Protein AF-A0A7C1UAK1-F1 (afdb_monomer)

Nearest PDB structures (foldseek):
  4o9y-assembly2_J  TM=5.165E-01  e=3.195E+00  Photorhabdus luminescens

Secondary structure (DSSP, 8-state):
------------------------------------PPPPPSS---PPSEEEEETTEEEEEEEESTTSTT-EEEEEEEETTEEPPPPSSTT-EEEETTEEEEE----SSSSEEEEEESS--TTS---PBPPPHHHHHT-EEEEEEEEEE-GGG--TT-B---HHHHHHHGGGT-S--EEEEEEEE--SS-EEEEEETTTEEEEEEEPP--TTS--EEEEEESSEEEEESSSS--HHHHHHSPPPPTTPPEEEE--S-TT-EEEEEEEEESSTT-EEEEEEEEEEEEE---

Radius of gyration: 24.52 Å; Cα contacts (8 Å, |Δi|>4): 524; chains: 1; bounding box: 53×68×84 Å

Solvent-accessible surface area (backbone atoms only — not comparable to full-atom values): 17620 Å² total; per-residue (Å²): 138,87,85,86,85,86,86,79,86,82,90,85,87,86,80,90,83,86,85,84,86,78,88,80,85,77,87,77,90,71,96,65,85,78,74,72,73,80,75,74,80,90,64,66,60,84,78,69,78,45,79,47,77,58,87,57,36,37,38,41,33,47,69,43,56,77,95,47,99,54,34,16,39,40,24,46,47,26,51,73,90,26,73,61,66,72,64,90,51,59,19,26,22,43,81,48,97,78,43,57,36,12,29,51,41,78,64,92,57,78,38,49,71,29,34,39,30,53,60,63,51,88,92,50,68,84,41,54,81,49,79,58,67,79,70,50,73,81,54,50,75,42,45,34,35,29,36,30,28,50,65,94,79,44,60,92,89,28,62,64,79,57,62,72,61,43,59,63,36,43,52,61,73,36,88,61,38,13,49,78,38,72,81,39,76,60,42,78,58,80,42,78,78,45,78,46,93,66,43,33,34,35,33,36,24,35,47,79,88,46,97,80,51,72,59,33,37,30,39,32,26,68,25,46,68,48,76,44,71,69,45,66,88,52,78,63,56,71,72,68,52,72,85,69,62,61,58,57,68,45,80,44,80,43,51,93,48,64,75,46,74,47,55,34,43,38,36,27,45,46,48,92,97,54,68,48,62,36,37,40,39,36,36,31,41,71,52,80,85,126

Structure (mmCIF, N/CA/C/O backbone):
data_AF-A0A7C1UAK1-F1
#
_entry.id   AF-A0A7C1UAK1-F1
#
loop_
_atom_site.group_PDB
_atom_site.id
_atom_site.type_symbol
_atom_site.label_atom_id
_atom_site.label_alt_id
_atom_site.label_comp_id
_atom_site.label_asym_id
_atom_site.label_entity_id
_atom_site.label_seq_id
_atom_site.pdbx_PDB_ins_code
_atom_site.Cartn_x
_atom_site.Cartn_y
_atom_site.Cartn_z
_atom_site.occupancy
_atom_site.B_iso_or_equiv
_atom_site.auth_seq_id
_atom_site.auth_comp_id
_atom_site.auth_asym_id
_atom_site.auth_atom_id
_atom_site.pdbx_PDB_model_num
ATOM 1 N N . MET A 1 1 ? 9.245 -0.937 56.983 1.00 41.38 1 MET A N 1
ATOM 2 C CA . MET A 1 1 ? 8.128 -1.862 57.294 1.00 41.38 1 MET A CA 1
ATOM 3 C C . MET A 1 1 ? 7.424 -2.145 55.968 1.00 41.38 1 MET A C 1
ATOM 5 O O . MET A 1 1 ? 6.708 -1.286 55.494 1.00 41.38 1 MET A O 1
ATOM 9 N N . SER A 1 2 ? 7.972 -3.027 55.131 1.00 39.56 2 SER A N 1
ATOM 10 C CA . SER A 1 2 ? 7.756 -4.486 55.054 1.00 39.56 2 SER A CA 1
ATOM 11 C C . SER A 1 2 ? 6.335 -4.876 54.632 1.00 39.56 2 SER A C 1
ATOM 13 O O . SER A 1 2 ? 5.431 -4.863 55.457 1.00 39.56 2 SER A O 1
ATOM 15 N N . ALA A 1 3 ? 6.182 -5.264 53.363 1.00 48.53 3 ALA A N 1
ATOM 16 C CA . ALA A 1 3 ? 5.189 -6.238 52.911 1.00 48.53 3 ALA A CA 1
ATOM 17 C C . ALA A 1 3 ? 5.670 -6.843 51.580 1.00 48.53 3 ALA A C 1
ATOM 19 O O . ALA A 1 3 ? 5.370 -6.357 50.494 1.00 48.53 3 ALA A O 1
ATOM 20 N N . ALA A 1 4 ? 6.491 -7.887 51.688 1.00 47.25 4 ALA A N 1
ATOM 21 C CA . ALA A 1 4 ? 6.829 -8.776 50.587 1.00 47.25 4 ALA A CA 1
ATOM 22 C C . ALA A 1 4 ? 5.712 -9.819 50.449 1.00 47.25 4 ALA A C 1
ATOM 24 O O . ALA A 1 4 ? 5.446 -10.546 51.405 1.00 47.25 4 ALA A O 1
ATOM 25 N N . CYS A 1 5 ? 5.086 -9.926 49.276 1.00 53.44 5 CYS A N 1
ATOM 26 C CA . CYS A 1 5 ? 4.184 -11.033 48.968 1.00 53.44 5 CYS A CA 1
ATOM 27 C C . CYS A 1 5 ? 4.900 -12.006 48.026 1.00 53.44 5 CYS A C 1
ATOM 29 O O . CYS A 1 5 ? 5.150 -11.710 46.859 1.00 53.44 5 CYS A O 1
ATOM 31 N N . ARG A 1 6 ? 5.298 -13.152 48.587 1.00 52.22 6 ARG A N 1
ATOM 32 C CA . ARG A 1 6 ? 5.805 -14.324 47.871 1.00 52.22 6 ARG A CA 1
ATOM 33 C C . ARG A 1 6 ? 4.608 -15.107 47.341 1.00 52.22 6 ARG A C 1
ATOM 35 O O . ARG A 1 6 ? 3.738 -15.454 48.132 1.00 52.22 6 ARG A O 1
ATOM 42 N N . TYR A 1 7 ? 4.625 -15.488 46.068 1.00 49.25 7 TYR A N 1
ATOM 43 C CA . TYR A 1 7 ? 3.847 -16.634 45.601 1.00 49.25 7 TYR A CA 1
ATOM 44 C C . TYR A 1 7 ? 4.787 -17.633 44.934 1.00 49.25 7 TYR A C 1
ATOM 46 O O . TYR A 1 7 ? 5.423 -17.356 43.919 1.00 49.25 7 TYR A O 1
ATOM 54 N N . GLN A 1 8 ? 4.927 -18.782 45.588 1.00 42.50 8 GLN A N 1
ATOM 55 C CA . GLN A 1 8 ? 5.682 -19.937 45.130 1.00 42.50 8 GLN A CA 1
ATOM 56 C C . GLN A 1 8 ? 4.710 -20.986 44.588 1.00 42.50 8 GLN A C 1
ATOM 58 O O . GLN A 1 8 ? 3.765 -21.342 45.278 1.00 42.50 8 GLN A O 1
ATOM 63 N N . ARG A 1 9 ? 5.082 -21.515 43.414 1.00 45.59 9 ARG A N 1
ATOM 64 C CA . ARG A 1 9 ? 4.943 -22.897 42.917 1.00 45.59 9 ARG A CA 1
ATOM 65 C C . ARG A 1 9 ? 3.550 -23.528 42.894 1.00 45.59 9 ARG A C 1
ATOM 67 O O . ARG A 1 9 ? 2.963 -23.748 43.936 1.00 45.59 9 ARG A O 1
ATOM 74 N N . LEU A 1 10 ? 3.211 -24.097 41.737 1.00 50.31 10 LEU A N 1
ATOM 75 C CA . LEU A 1 10 ? 2.940 -25.533 41.624 1.00 50.31 10 LEU A CA 1
ATOM 76 C C . LEU A 1 10 ? 3.347 -26.013 40.221 1.00 50.31 10 LEU A C 1
ATOM 78 O O . LEU A 1 10 ? 2.843 -25.544 39.207 1.00 50.31 10 LEU A O 1
ATOM 82 N N . PHE A 1 11 ? 4.325 -26.919 40.200 1.00 44.50 11 PHE A N 1
ATOM 83 C CA . PHE A 1 11 ? 4.650 -27.778 39.068 1.00 44.50 11 PHE A CA 1
ATOM 84 C C . PHE A 1 11 ? 3.538 -28.821 38.949 1.00 44.50 11 PHE A C 1
ATOM 86 O O . PHE A 1 11 ? 3.281 -29.529 39.921 1.00 44.50 11 PHE A O 1
ATOM 93 N N . LEU A 1 12 ? 2.958 -28.976 37.763 1.00 50.88 12 LEU A N 1
ATOM 94 C CA . LEU A 1 12 ? 2.288 -30.210 37.372 1.00 50.88 12 LEU A CA 1
ATOM 95 C C . LEU A 1 12 ? 2.891 -30.679 36.053 1.00 50.88 12 LEU A C 1
ATOM 97 O O . LEU A 1 12 ? 3.093 -29.922 35.107 1.00 50.88 12 LEU A O 1
ATOM 101 N N . ARG A 1 13 ? 3.304 -31.936 36.117 1.00 49.09 13 ARG A N 1
ATOM 102 C CA . ARG A 1 13 ? 4.196 -32.681 35.249 1.00 49.09 13 ARG A CA 1
ATOM 103 C C . ARG A 1 13 ? 3.378 -33.891 34.845 1.00 49.09 13 ARG A C 1
ATOM 105 O O . ARG A 1 13 ? 3.099 -34.692 35.719 1.00 49.09 13 ARG A O 1
ATOM 112 N N . GLU A 1 14 ? 3.004 -34.002 33.581 1.00 51.38 14 GLU A N 1
ATOM 113 C CA . GLU A 1 14 ? 2.312 -35.156 32.992 1.00 51.38 14 GLU A CA 1
ATOM 114 C C . GLU A 1 14 ? 2.235 -34.888 31.481 1.00 51.38 14 GLU A C 1
ATOM 116 O O . GLU A 1 14 ? 2.053 -33.745 31.081 1.00 51.38 14 GLU A O 1
ATOM 121 N N . SER A 1 15 ? 2.356 -35.811 30.537 1.00 50.97 15 SER A N 1
ATOM 122 C CA . SER A 1 15 ? 2.977 -37.127 30.432 1.00 50.97 15 SER A CA 1
ATOM 123 C C . SER A 1 15 ? 3.129 -37.352 28.923 1.00 50.97 15 SER A C 1
ATOM 125 O O . SER A 1 15 ? 2.324 -36.883 28.121 1.00 50.97 15 SER A O 1
ATOM 127 N N . VAL A 1 16 ? 4.205 -38.024 28.538 1.00 46.22 16 VAL A N 1
ATOM 128 C CA . VAL A 1 16 ? 4.597 -38.316 27.156 1.00 46.22 16 VAL A CA 1
ATOM 129 C C . VAL A 1 16 ? 3.629 -39.315 26.508 1.00 46.22 16 VAL A C 1
ATOM 131 O O . VAL A 1 16 ? 3.331 -40.341 27.111 1.00 46.22 16 VAL A O 1
ATOM 134 N N . LEU A 1 17 ? 3.236 -39.085 25.250 1.00 49.78 17 LEU A N 1
ATOM 135 C CA . LEU A 1 17 ? 2.761 -40.146 24.356 1.00 49.78 17 LEU A CA 1
ATOM 136 C C . LEU A 1 17 ? 3.430 -39.994 22.986 1.00 49.78 17 LEU A C 1
ATOM 138 O O . LEU A 1 17 ? 3.065 -39.167 22.155 1.00 49.78 17 LEU A O 1
ATOM 142 N N . VAL A 1 18 ? 4.485 -40.787 22.817 1.00 45.72 18 VAL A N 1
ATOM 143 C CA . VAL A 1 18 ? 5.204 -41.024 21.568 1.00 45.72 18 VAL A CA 1
ATOM 144 C C . VAL A 1 18 ? 4.418 -42.071 20.785 1.00 45.72 18 VAL A C 1
ATOM 146 O O . VAL A 1 18 ? 4.317 -43.213 21.226 1.00 45.72 18 VAL A O 1
ATOM 149 N N . PHE A 1 19 ? 3.898 -41.700 19.616 1.00 49.28 19 PHE A N 1
ATOM 150 C CA . PHE A 1 19 ? 3.494 -42.660 18.593 1.00 49.28 19 PHE A CA 1
ATOM 151 C C . PHE A 1 19 ? 4.615 -42.764 17.557 1.00 49.28 19 PHE A C 1
ATOM 153 O O . PHE A 1 19 ? 4.799 -41.894 16.711 1.00 49.28 19 PHE A O 1
ATOM 160 N N . ILE A 1 20 ? 5.391 -43.839 17.674 1.00 56.78 20 ILE A N 1
ATOM 161 C CA . ILE A 1 20 ? 6.191 -44.420 16.593 1.00 56.78 20 ILE A CA 1
ATOM 162 C C . ILE A 1 20 ? 5.310 -45.488 15.934 1.00 56.78 20 ILE A C 1
ATOM 164 O O . ILE A 1 20 ? 4.571 -46.144 16.663 1.00 56.78 20 ILE A O 1
ATOM 168 N N . LEU A 1 21 ? 5.419 -45.628 14.602 1.00 45.84 21 LEU A N 1
ATOM 169 C CA . LEU A 1 21 ? 4.985 -46.696 13.663 1.00 45.84 21 LEU A CA 1
ATOM 170 C C . LEU A 1 21 ? 4.400 -45.977 12.425 1.00 45.84 21 LEU A C 1
ATOM 172 O O . LEU A 1 21 ? 3.508 -45.158 12.578 1.00 45.84 21 LEU A O 1
ATOM 176 N N . LEU A 1 22 ? 4.788 -46.176 11.166 1.00 46.50 22 LEU A N 1
ATOM 177 C CA . LEU A 1 22 ? 5.649 -47.126 10.455 1.00 46.50 22 LEU A CA 1
ATOM 178 C C . LEU A 1 22 ? 5.758 -46.548 9.019 1.00 46.50 22 LEU A C 1
ATOM 180 O O . LEU A 1 22 ? 4.723 -46.140 8.486 1.00 46.50 22 LEU A O 1
ATOM 184 N N . PRO A 1 23 ? 6.923 -46.487 8.352 1.00 52.56 23 PRO A N 1
ATOM 185 C CA . PRO A 1 23 ? 6.963 -46.090 6.947 1.00 52.56 23 PRO A CA 1
ATOM 186 C C . PRO A 1 23 ? 6.544 -47.272 6.061 1.00 52.56 23 PRO A C 1
ATOM 188 O O . PRO A 1 23 ? 7.255 -48.270 5.959 1.00 52.56 23 PRO A O 1
ATOM 191 N N . ALA A 1 24 ? 5.391 -47.156 5.401 1.00 57.62 24 ALA A N 1
ATOM 192 C CA . ALA A 1 24 ? 5.060 -48.000 4.260 1.00 57.62 24 ALA A CA 1
ATOM 193 C C . ALA A 1 24 ? 5.884 -47.521 3.056 1.00 57.62 24 ALA A C 1
ATOM 195 O O . ALA A 1 24 ? 5.638 -46.452 2.499 1.00 57.62 24 ALA A O 1
ATOM 196 N N . ALA A 1 25 ? 6.893 -48.307 2.686 1.00 54.91 25 ALA A N 1
ATOM 197 C CA . ALA A 1 25 ? 7.629 -48.136 1.446 1.00 54.91 25 ALA A CA 1
ATOM 198 C C . ALA A 1 25 ? 6.699 -48.452 0.266 1.00 54.91 25 ALA A C 1
ATOM 200 O O . ALA A 1 25 ? 6.362 -49.610 0.026 1.00 54.91 25 ALA A O 1
ATOM 201 N N . LEU A 1 26 ? 6.287 -47.418 -0.466 1.00 54.59 26 LEU A N 1
ATOM 202 C CA . LEU A 1 26 ? 5.610 -47.561 -1.748 1.00 54.59 26 LEU A CA 1
ATOM 203 C C . LEU A 1 26 ? 6.630 -47.240 -2.843 1.00 54.59 26 LEU A C 1
ATOM 205 O O . LEU A 1 26 ? 6.965 -46.086 -3.100 1.00 54.59 26 LEU A O 1
ATOM 209 N N . VAL A 1 27 ? 7.179 -48.301 -3.431 1.00 54.41 27 VAL A N 1
ATOM 210 C CA . VAL A 1 27 ? 8.015 -48.243 -4.631 1.00 54.41 27 VAL A CA 1
ATOM 211 C C . VAL A 1 27 ? 7.086 -47.957 -5.807 1.00 54.41 27 VAL A C 1
ATOM 213 O O . VAL A 1 27 ? 6.365 -48.841 -6.262 1.00 54.41 27 VAL A O 1
ATOM 216 N N . VAL A 1 28 ? 7.084 -46.713 -6.285 1.00 57.69 28 VAL A N 1
ATOM 217 C CA . VAL A 1 28 ? 6.479 -46.341 -7.569 1.00 57.69 28 VAL A CA 1
ATOM 218 C C . VAL A 1 28 ? 7.604 -46.253 -8.594 1.00 57.69 28 VAL A C 1
ATOM 220 O O . VAL A 1 28 ? 8.307 -45.250 -8.685 1.00 57.69 28 VAL A O 1
ATOM 223 N N . THR A 1 29 ? 7.797 -47.321 -9.365 1.00 56.09 29 THR A N 1
ATOM 224 C CA . THR A 1 29 ? 8.578 -47.290 -10.608 1.00 56.09 29 THR A CA 1
ATOM 225 C C . THR A 1 29 ? 7.700 -46.721 -11.716 1.00 56.09 29 THR A C 1
ATOM 227 O O . THR A 1 29 ? 7.036 -47.463 -12.436 1.00 56.09 29 THR A O 1
ATOM 230 N N . GLY A 1 30 ? 7.660 -45.392 -11.809 1.00 45.88 30 GLY A N 1
ATOM 231 C CA . GLY A 1 30 ? 7.070 -44.666 -12.930 1.00 45.88 30 GLY A CA 1
ATOM 232 C C . GLY A 1 30 ? 8.164 -44.101 -13.829 1.00 45.88 30 GLY A C 1
ATOM 233 O O . GLY A 1 30 ? 8.779 -43.097 -13.484 1.00 45.88 30 GLY A O 1
ATOM 234 N N . CYS A 1 31 ? 8.401 -44.739 -14.978 1.00 51.41 31 CYS A N 1
ATOM 235 C CA . CYS A 1 31 ? 9.039 -44.097 -16.125 1.00 51.41 31 CYS A CA 1
ATOM 236 C C . CYS A 1 31 ? 8.061 -43.047 -16.663 1.00 51.41 31 CYS A C 1
ATOM 238 O O . CYS A 1 31 ? 7.136 -43.384 -17.396 1.00 51.41 31 CYS A O 1
ATOM 240 N N . GLY A 1 32 ? 8.223 -41.802 -16.228 1.00 43.69 32 GLY A N 1
ATOM 241 C CA . GLY A 1 32 ? 7.544 -40.642 -16.789 1.00 43.69 32 GLY A CA 1
ATOM 242 C C . GLY A 1 32 ? 8.603 -39.693 -17.313 1.00 43.69 32 GLY A C 1
ATOM 243 O O . GLY A 1 32 ? 9.535 -39.358 -16.583 1.00 43.69 32 GLY A O 1
ATOM 244 N N . ASP A 1 33 ? 8.480 -39.340 -18.586 1.00 44.72 33 ASP A N 1
ATOM 245 C CA . ASP A 1 33 ? 9.360 -38.436 -19.305 1.00 44.72 33 ASP A CA 1
ATOM 246 C C . ASP A 1 33 ? 9.666 -37.193 -18.471 1.00 44.72 33 ASP A C 1
ATOM 248 O O . ASP A 1 33 ? 8.776 -36.422 -18.107 1.00 44.72 33 ASP A O 1
ATOM 252 N N . THR A 1 34 ? 10.946 -37.014 -18.150 1.00 46.44 34 THR A N 1
ATOM 253 C CA . THR A 1 34 ? 11.465 -35.791 -17.551 1.00 46.44 34 THR A CA 1
ATOM 254 C C . THR A 1 34 ? 11.360 -34.692 -18.604 1.00 46.44 34 THR A C 1
ATOM 256 O O . THR A 1 34 ? 12.325 -34.381 -19.306 1.00 46.44 34 THR A O 1
ATOM 259 N N . GLU A 1 35 ? 10.162 -34.126 -18.743 1.00 52.34 35 GLU A N 1
ATOM 260 C CA . GLU A 1 35 ? 9.943 -32.835 -19.373 1.00 52.34 35 GLU A CA 1
ATOM 261 C C . GLU A 1 35 ? 10.833 -31.857 -18.615 1.00 52.34 35 GLU A C 1
ATOM 263 O O . GLU A 1 35 ? 10.606 -31.514 -17.453 1.00 52.34 35 GLU A O 1
ATOM 268 N N . SER A 1 36 ? 11.969 -31.562 -19.242 1.00 44.34 36 SER A N 1
ATOM 269 C CA . SER A 1 36 ? 13.036 -30.770 -18.665 1.00 44.34 36 SER A CA 1
ATOM 270 C C . SER A 1 36 ? 12.441 -29.420 -18.312 1.00 44.34 36 SER A C 1
ATOM 272 O O . SER A 1 36 ? 12.132 -28.627 -19.202 1.00 44.34 36 SER A O 1
ATOM 274 N N . ALA A 1 37 ? 12.243 -29.191 -17.012 1.00 49.97 37 ALA A N 1
ATOM 275 C CA . ALA A 1 37 ? 11.820 -27.905 -16.497 1.00 49.97 37 ALA A CA 1
ATOM 276 C C . ALA A 1 37 ? 12.711 -26.833 -17.146 1.00 49.97 37 ALA A C 1
ATOM 278 O O . ALA A 1 37 ? 13.937 -26.987 -17.118 1.00 49.97 37 ALA A O 1
ATOM 279 N N . PRO A 1 38 ? 12.137 -25.796 -17.783 1.00 49.38 38 PRO A N 1
ATOM 280 C CA . PRO A 1 38 ? 12.930 -24.787 -18.460 1.00 49.38 38 PRO A CA 1
ATOM 281 C C . PRO A 1 38 ? 13.908 -24.184 -17.456 1.00 49.38 38 PRO A C 1
ATOM 283 O O . PRO A 1 38 ? 13.502 -23.619 -16.438 1.00 49.38 38 PRO A O 1
ATOM 286 N N . SER A 1 39 ? 15.202 -24.349 -17.737 1.00 44.66 39 SER A N 1
ATOM 287 C CA . SER A 1 39 ? 16.280 -23.756 -16.957 1.00 44.66 39 SER A CA 1
ATOM 288 C C . SER A 1 39 ? 15.986 -22.266 -16.762 1.00 44.66 39 SER A C 1
ATOM 290 O O . SER A 1 39 ? 15.674 -21.587 -17.748 1.00 44.66 39 SER A O 1
ATOM 292 N N . PRO A 1 40 ? 16.062 -21.732 -15.530 1.00 49.59 40 PRO A N 1
ATOM 293 C CA . PRO A 1 40 ? 15.817 -20.317 -15.309 1.00 49.59 40 PRO A CA 1
ATOM 294 C C . PRO A 1 40 ? 16.799 -19.503 -16.168 1.00 49.59 40 PRO A C 1
ATOM 296 O O . PRO A 1 40 ? 17.990 -19.833 -16.198 1.00 49.59 40 PRO A O 1
ATOM 299 N N . PRO A 1 41 ? 16.336 -18.471 -16.901 1.00 49.72 41 PRO A N 1
ATOM 300 C CA . PRO A 1 41 ? 17.215 -17.638 -17.709 1.00 49.72 41 PRO A CA 1
ATOM 301 C C . PRO A 1 41 ? 18.320 -17.053 -16.819 1.00 49.72 41 PRO A C 1
ATOM 303 O O . PRO A 1 41 ? 18.060 -16.379 -15.826 1.00 49.72 41 PRO A O 1
ATOM 306 N N . SER A 1 42 ? 19.566 -17.377 -17.166 1.00 51.50 42 SER A N 1
ATOM 307 C CA . SER A 1 42 ? 20.740 -17.284 -16.289 1.00 51.50 42 SER A CA 1
ATOM 308 C C . SER A 1 42 ? 21.252 -15.862 -16.019 1.00 51.50 42 SER A C 1
ATOM 310 O O . SER A 1 42 ? 22.247 -15.720 -15.310 1.00 51.50 42 SER A O 1
ATOM 312 N N . GLN A 1 43 ? 20.641 -14.802 -16.549 1.00 60.34 43 GLN A N 1
ATOM 313 C CA . GLN A 1 43 ? 21.067 -13.426 -16.272 1.00 60.34 43 GLN A CA 1
ATOM 314 C C . GLN A 1 43 ? 19.852 -12.502 -16.245 1.00 60.34 43 GLN A C 1
ATOM 316 O O . GLN A 1 43 ? 19.079 -12.462 -17.202 1.00 60.34 43 GLN A O 1
ATOM 321 N N . ALA A 1 44 ? 19.688 -11.766 -15.142 1.00 67.06 44 ALA A N 1
ATOM 322 C CA . ALA A 1 44 ? 18.707 -10.694 -15.062 1.00 67.06 44 ALA A CA 1
ATOM 323 C C . ALA A 1 44 ? 18.986 -9.671 -16.180 1.00 67.06 44 ALA A C 1
ATOM 325 O O . ALA A 1 44 ? 20.158 -9.368 -16.440 1.00 67.06 44 ALA A O 1
ATOM 326 N N . PRO A 1 45 ? 17.953 -9.144 -16.859 1.00 77.94 45 PRO A N 1
ATOM 327 C CA . PRO A 1 45 ? 18.150 -8.134 -17.888 1.00 77.94 45 PRO A CA 1
ATOM 328 C C . PRO A 1 45 ? 18.868 -6.917 -17.292 1.00 77.94 45 PRO A C 1
ATOM 330 O O . PRO A 1 45 ? 18.428 -6.328 -16.305 1.00 77.94 45 PRO A O 1
ATOM 333 N N . VAL A 1 46 ? 19.990 -6.530 -17.901 1.00 81.06 46 VAL A N 1
ATOM 334 C CA . VAL A 1 46 ? 20.706 -5.306 -17.533 1.00 81.06 46 VAL A CA 1
ATOM 335 C C . VAL A 1 46 ? 20.069 -4.146 -18.289 1.00 81.06 46 VAL A C 1
ATOM 337 O O . VAL A 1 46 ? 20.283 -3.977 -19.491 1.00 81.06 46 VAL A O 1
ATOM 340 N N . PHE A 1 47 ? 19.270 -3.345 -17.589 1.00 88.31 47 PHE A N 1
ATOM 341 C CA . PHE A 1 47 ? 18.641 -2.168 -18.176 1.00 88.31 47 PHE A CA 1
ATOM 342 C C . PHE A 1 47 ? 19.618 -0.996 -18.251 1.00 88.31 47 PHE A C 1
ATOM 344 O O . PHE A 1 47 ? 20.299 -0.652 -17.284 1.00 88.31 47 PHE A O 1
ATOM 351 N N . LYS A 1 48 ? 19.660 -0.350 -19.419 1.00 93.12 48 LYS A N 1
ATOM 352 C CA . LYS A 1 48 ? 20.247 0.987 -19.553 1.00 93.12 48 LYS A CA 1
ATOM 353 C C . LYS A 1 48 ? 19.269 2.017 -18.990 1.00 93.12 48 LYS A C 1
ATOM 355 O O . LYS A 1 48 ? 18.064 1.799 -19.018 1.00 93.12 48 LYS A O 1
ATOM 360 N N . GLU A 1 49 ? 19.781 3.132 -18.492 1.00 96.19 49 GLU A N 1
ATOM 361 C CA . GLU A 1 49 ? 18.951 4.266 -18.073 1.00 96.19 49 GLU A CA 1
ATOM 362 C C . GLU A 1 49 ? 18.066 4.761 -19.232 1.00 96.19 49 GLU A C 1
ATOM 364 O O . GLU A 1 49 ? 18.527 4.838 -20.374 1.00 96.19 49 GLU A O 1
ATOM 369 N N . GLY A 1 50 ? 16.796 5.050 -18.941 1.00 96.69 50 GLY A N 1
ATOM 370 C CA . GLY A 1 50 ? 15.789 5.489 -19.907 1.00 96.69 50 GLY A CA 1
ATOM 371 C C . GLY A 1 50 ? 14.488 4.683 -19.870 1.00 96.69 50 GLY A C 1
ATOM 372 O O . GLY A 1 50 ? 14.228 3.898 -18.956 1.00 96.69 50 GLY A O 1
ATOM 373 N N . THR A 1 51 ? 13.656 4.903 -20.888 1.00 97.94 51 THR A N 1
ATOM 374 C CA . THR A 1 51 ? 12.357 4.241 -21.061 1.00 97.94 51 THR A CA 1
ATOM 375 C C . THR A 1 51 ? 12.475 3.078 -22.042 1.00 97.94 51 THR A C 1
ATOM 377 O O . THR A 1 51 ? 12.886 3.257 -23.189 1.00 97.94 51 THR A O 1
ATOM 380 N N . HIS A 1 52 ? 12.045 1.896 -21.617 1.00 97.44 52 HIS A N 1
ATOM 381 C CA . HIS A 1 52 ? 12.018 0.666 -22.406 1.00 97.44 52 HIS A CA 1
ATOM 382 C C . HIS A 1 52 ? 10.570 0.301 -22.709 1.00 97.44 52 HIS A C 1
ATOM 384 O O . HIS A 1 52 ? 9.739 0.300 -21.805 1.00 97.44 52 HIS A O 1
ATOM 390 N N . ARG A 1 53 ? 10.249 -0.010 -23.969 1.00 97.81 53 ARG A N 1
ATOM 391 C CA . ARG A 1 53 ? 8.891 -0.393 -24.391 1.00 97.81 53 ARG A CA 1
ATOM 392 C C . ARG A 1 53 ? 8.898 -1.750 -25.083 1.00 97.81 53 ARG A C 1
ATOM 394 O O . ARG A 1 53 ? 9.778 -2.018 -25.897 1.00 97.81 53 ARG A O 1
ATOM 401 N N . ALA A 1 54 ? 7.923 -2.592 -24.757 1.00 97.00 54 ALA A N 1
ATOM 402 C CA . ALA A 1 54 ? 7.723 -3.897 -25.379 1.00 97.00 54 ALA A CA 1
ATOM 403 C C . ALA A 1 54 ? 6.227 -4.247 -25.382 1.00 97.00 54 ALA A C 1
ATOM 405 O O . ALA A 1 54 ? 5.660 -4.665 -24.371 1.00 97.00 54 ALA A O 1
ATOM 406 N N . GLY A 1 55 ? 5.571 -4.058 -26.529 1.00 95.56 55 GLY A N 1
ATOM 407 C CA . GLY A 1 55 ? 4.117 -4.200 -26.628 1.00 95.56 55 GLY A CA 1
ATOM 408 C C . GLY A 1 55 ? 3.398 -3.229 -25.673 1.00 95.56 55 GLY A C 1
ATOM 409 O O . GLY A 1 55 ? 3.722 -2.042 -25.692 1.00 95.56 55 GLY A O 1
ATOM 410 N N . PRO A 1 56 ? 2.451 -3.696 -24.834 1.00 95.44 56 PRO A N 1
ATOM 411 C CA . PRO A 1 56 ? 1.752 -2.844 -23.869 1.00 95.44 56 PRO A CA 1
ATOM 412 C C . PRO A 1 56 ? 2.610 -2.472 -22.651 1.00 95.44 56 PRO A C 1
ATOM 414 O O . PRO A 1 56 ? 2.174 -1.661 -21.838 1.00 95.44 56 PRO A O 1
ATOM 417 N N . TRP A 1 57 ? 3.796 -3.065 -22.492 1.00 97.50 57 TRP A N 1
ATOM 418 C CA . TRP A 1 57 ? 4.665 -2.821 -21.348 1.00 97.50 57 TRP A CA 1
ATOM 419 C C . TRP A 1 57 ? 5.575 -1.621 -21.583 1.00 97.50 57 TRP A C 1
ATOM 421 O O . TRP A 1 57 ? 6.196 -1.486 -22.642 1.00 97.50 57 TRP A O 1
ATOM 431 N N . GLN A 1 58 ? 5.718 -0.800 -20.549 1.00 97.81 58 GLN A N 1
ATOM 432 C CA . GLN A 1 58 ? 6.722 0.252 -20.462 1.00 97.81 58 GLN A CA 1
ATOM 433 C C . GLN A 1 58 ? 7.451 0.137 -19.121 1.00 97.81 58 GLN A C 1
ATOM 435 O O . GLN A 1 58 ? 6.828 -0.028 -18.079 1.00 97.81 58 GLN A O 1
ATOM 440 N N . TYR A 1 59 ? 8.776 0.219 -19.144 1.00 97.94 59 TYR A N 1
ATOM 441 C CA . TYR A 1 59 ? 9.621 0.228 -17.956 1.00 97.94 59 TYR A CA 1
ATOM 442 C C . TYR A 1 59 ? 10.515 1.465 -17.990 1.00 97.94 59 TYR A C 1
ATOM 444 O O . TYR A 1 59 ? 11.238 1.686 -18.961 1.00 97.94 59 TYR A O 1
ATOM 452 N N . GLU A 1 60 ? 10.446 2.293 -16.956 1.00 98.00 60 GLU A N 1
ATOM 453 C CA . GLU A 1 60 ? 11.309 3.463 -16.793 1.00 98.00 60 GLU A CA 1
ATOM 454 C C . GLU A 1 60 ? 12.374 3.150 -15.754 1.00 98.00 60 GLU A C 1
ATOM 456 O O . GLU A 1 60 ? 12.043 2.788 -14.627 1.00 98.00 60 GLU A O 1
ATOM 461 N N . TYR A 1 61 ? 13.640 3.313 -16.132 1.00 97.69 61 TYR A N 1
ATOM 462 C CA . TYR A 1 61 ? 14.781 3.099 -15.255 1.00 97.69 61 TYR A CA 1
ATOM 463 C C . TYR A 1 61 ? 15.629 4.364 -15.163 1.00 97.69 61 TYR A C 1
ATOM 465 O O . TYR A 1 61 ? 16.061 4.891 -16.191 1.00 97.69 61 TYR A O 1
ATOM 473 N N . SER A 1 62 ? 15.891 4.841 -13.949 1.00 96.50 62 SER A N 1
ATOM 474 C CA . SER A 1 62 ? 16.713 6.027 -13.697 1.00 96.50 62 SER A CA 1
ATOM 475 C C . SER A 1 62 ? 17.717 5.807 -12.570 1.00 96.50 62 SER A C 1
ATOM 477 O O . SER A 1 62 ? 17.519 4.962 -11.690 1.00 96.50 62 SER A O 1
ATOM 479 N N . VAL A 1 63 ? 18.821 6.561 -12.611 1.00 96.19 63 VAL A N 1
ATOM 480 C CA . VAL A 1 63 ? 19.895 6.484 -11.612 1.00 96.19 63 VAL A CA 1
ATOM 481 C C . VAL A 1 63 ? 20.129 7.858 -10.985 1.00 96.19 63 VAL A C 1
ATOM 483 O O . VAL A 1 63 ? 20.483 8.815 -11.669 1.00 96.19 63 VAL A O 1
ATOM 486 N N . ALA A 1 64 ? 19.969 7.971 -9.668 1.00 94.38 64 ALA A N 1
ATOM 487 C CA . ALA A 1 64 ? 20.283 9.181 -8.912 1.00 94.38 64 ALA A CA 1
ATOM 488 C C . ALA A 1 64 ? 21.717 9.141 -8.365 1.00 94.38 64 ALA A C 1
ATOM 490 O O . ALA A 1 64 ? 22.220 8.079 -8.007 1.00 94.38 64 ALA A O 1
ATOM 491 N N . ASN A 1 65 ? 22.358 10.311 -8.244 1.00 93.69 65 ASN A N 1
ATOM 492 C CA . ASN A 1 65 ? 23.704 10.483 -7.670 1.00 93.69 65 ASN A CA 1
ATOM 493 C C . ASN A 1 65 ? 24.772 9.554 -8.278 1.00 93.69 65 ASN A C 1
ATOM 495 O O . ASN A 1 65 ? 25.597 8.976 -7.561 1.00 93.69 65 ASN A O 1
ATOM 499 N N . LYS A 1 66 ? 24.744 9.413 -9.606 1.00 95.50 66 LYS A N 1
ATOM 500 C CA . LYS A 1 66 ? 25.620 8.516 -10.358 1.00 95.50 66 LYS A CA 1
ATOM 501 C C . LYS A 1 66 ? 27.103 8.743 -10.043 1.00 95.50 66 LYS A C 1
ATOM 503 O O . LYS A 1 66 ? 27.585 9.874 -10.072 1.00 95.50 66 LYS A O 1
ATOM 508 N N . GLY A 1 67 ? 27.829 7.664 -9.771 1.00 94.75 67 GLY A N 1
ATOM 509 C CA . GLY A 1 67 ? 29.254 7.676 -9.435 1.00 94.75 67 GLY A CA 1
ATOM 510 C C . GLY A 1 67 ? 29.564 8.035 -7.979 1.00 94.75 67 GLY A C 1
ATOM 511 O O . GLY A 1 67 ? 30.734 8.179 -7.627 1.00 94.75 67 GLY A O 1
ATOM 512 N N . THR A 1 68 ? 28.552 8.178 -7.119 1.00 95.94 68 THR A N 1
ATOM 513 C CA . THR A 1 68 ? 28.746 8.448 -5.687 1.00 95.94 68 THR A CA 1
ATOM 514 C C . THR A 1 68 ? 28.452 7.211 -4.836 1.00 95.94 68 THR A C 1
ATOM 516 O O . THR A 1 68 ? 27.838 6.249 -5.284 1.00 95.94 68 THR A O 1
ATOM 519 N N . ARG A 1 69 ? 28.847 7.243 -3.555 1.00 92.44 69 ARG A N 1
ATOM 520 C CA . ARG A 1 69 ? 28.475 6.199 -2.578 1.00 92.44 69 ARG A CA 1
ATOM 521 C C . ARG A 1 69 ? 26.970 6.152 -2.280 1.00 92.44 69 ARG A C 1
ATOM 523 O O . ARG A 1 69 ? 26.510 5.174 -1.703 1.00 92.44 69 ARG A O 1
ATOM 530 N N . SER A 1 70 ? 26.237 7.196 -2.663 1.00 93.12 70 SER A N 1
ATOM 531 C CA . SER A 1 70 ? 24.795 7.344 -2.461 1.00 93.12 70 SER A CA 1
ATOM 532 C C . SER A 1 70 ? 24.023 7.166 -3.772 1.00 93.12 70 SER A C 1
ATOM 534 O O . SER A 1 70 ? 22.969 7.777 -3.950 1.00 93.12 70 SER A O 1
ATOM 536 N N . GLU A 1 71 ? 24.571 6.381 -4.705 1.00 95.75 71 GLU A N 1
ATOM 537 C CA . GLU A 1 71 ? 23.900 6.042 -5.959 1.00 95.75 71 GLU A CA 1
ATOM 538 C C . GLU A 1 71 ? 22.604 5.263 -5.676 1.00 95.75 71 GLU A C 1
ATOM 540 O O . GLU A 1 71 ? 22.583 4.309 -4.889 1.00 95.75 71 GLU A O 1
ATOM 545 N N . GLY A 1 72 ? 21.508 5.706 -6.289 1.00 95.62 72 GLY A N 1
ATOM 546 C CA . GLY A 1 72 ? 20.183 5.103 -6.164 1.00 95.62 72 GLY A CA 1
ATOM 547 C C . GLY A 1 72 ? 19.644 4.698 -7.527 1.00 95.62 72 GLY A C 1
ATOM 548 O O . GLY A 1 72 ? 19.758 5.456 -8.484 1.00 95.62 72 GLY A O 1
ATOM 549 N N . TYR A 1 73 ? 19.043 3.521 -7.613 1.00 96.25 73 TYR A N 1
ATOM 550 C CA . TYR A 1 73 ? 18.433 2.968 -8.814 1.00 96.25 73 TYR A CA 1
ATOM 551 C C . TYR A 1 73 ? 16.924 2.944 -8.633 1.00 96.25 73 TYR A C 1
ATOM 553 O O . TYR A 1 73 ? 16.437 2.437 -7.6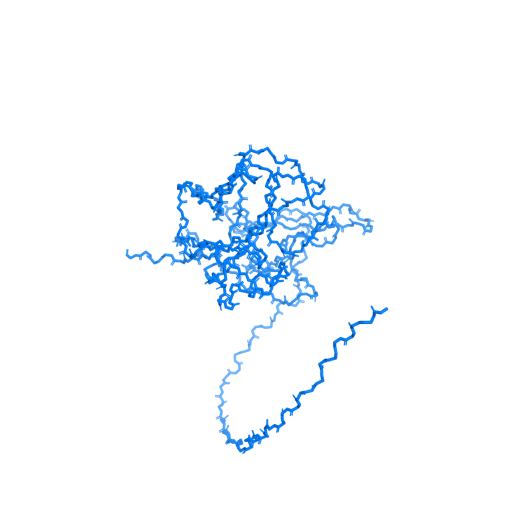22 1.00 96.25 73 TYR A O 1
ATOM 561 N N . TYR A 1 74 ? 16.186 3.453 -9.612 1.00 96.81 74 TYR A N 1
ATOM 562 C CA . TYR A 1 74 ? 14.736 3.587 -9.538 1.00 96.81 74 TYR A CA 1
ATOM 563 C C . TYR A 1 74 ? 14.105 2.960 -10.765 1.00 96.81 74 TYR A C 1
ATOM 565 O O . TYR A 1 74 ? 14.458 3.306 -11.892 1.00 96.81 74 TYR A O 1
ATOM 573 N N . GLY A 1 75 ? 13.161 2.053 -10.541 1.00 96.94 75 GLY A N 1
ATOM 574 C CA . GLY A 1 75 ? 12.374 1.471 -11.612 1.00 96.94 75 GLY A CA 1
ATOM 575 C C . GLY A 1 75 ? 10.882 1.687 -11.412 1.00 96.94 75 GLY A C 1
ATOM 576 O O . GLY A 1 75 ? 10.340 1.498 -10.318 1.00 96.94 75 GLY A O 1
ATOM 577 N N . ARG A 1 76 ? 10.207 2.081 -12.488 1.00 97.00 76 ARG A N 1
ATOM 578 C CA . ARG A 1 76 ? 8.748 2.220 -12.565 1.00 97.00 76 ARG A CA 1
ATOM 579 C C . ARG A 1 76 ? 8.243 1.344 -13.696 1.00 97.00 76 ARG A C 1
ATOM 581 O O . ARG A 1 76 ? 8.843 1.310 -14.770 1.00 97.00 76 ARG A O 1
ATOM 588 N N . LEU A 1 77 ? 7.157 0.624 -13.454 1.00 96.31 77 LEU A N 1
ATOM 589 C CA . LEU A 1 77 ? 6.611 -0.335 -14.404 1.00 96.31 77 LEU A CA 1
ATOM 590 C C . LEU A 1 77 ? 5.200 0.081 -14.783 1.00 96.31 77 LEU A C 1
ATOM 592 O O . LEU A 1 77 ? 4.397 0.421 -13.919 1.00 96.31 77 LEU A O 1
ATOM 596 N N . PHE A 1 78 ? 4.919 0.039 -16.076 1.00 95.25 78 PHE A N 1
ATOM 597 C CA . PHE A 1 78 ? 3.672 0.482 -16.665 1.00 95.25 78 PHE A CA 1
ATOM 598 C C . PHE A 1 78 ? 3.111 -0.594 -17.589 1.00 95.25 78 PHE A C 1
ATOM 600 O O . PHE A 1 78 ? 3.858 -1.284 -18.293 1.00 95.25 78 PHE A O 1
ATOM 607 N N . TYR A 1 79 ? 1.787 -0.678 -17.640 1.00 93.44 79 TYR A N 1
ATOM 608 C CA . TYR A 1 79 ? 1.044 -1.492 -18.590 1.00 93.44 79 TYR A CA 1
ATOM 609 C C . TYR A 1 79 ? -0.044 -0.635 -19.236 1.00 93.44 79 TYR A C 1
ATOM 611 O O . TYR A 1 79 ? -0.837 -0.029 -18.528 1.00 93.44 79 TYR A O 1
ATOM 619 N N . ARG A 1 80 ? -0.072 -0.550 -20.574 1.00 92.75 80 ARG A N 1
ATOM 620 C CA . ARG A 1 80 ? -0.972 0.346 -21.332 1.00 92.75 80 ARG A CA 1
ATOM 621 C C . ARG A 1 80 ? -0.944 1.788 -20.801 1.00 92.75 80 ARG A C 1
ATOM 623 O O . ARG A 1 80 ? -1.981 2.390 -20.572 1.00 92.75 80 ARG A O 1
ATOM 630 N N . GLU A 1 81 ? 0.267 2.311 -20.595 1.00 91.56 81 GLU A N 1
ATOM 631 C CA . GLU A 1 81 ? 0.526 3.679 -20.103 1.00 91.56 81 GLU A CA 1
ATOM 632 C C . GLU A 1 81 ? 0.107 3.944 -18.643 1.00 91.56 81 GLU A C 1
ATOM 634 O O . GLU A 1 81 ? 0.348 5.032 -18.125 1.00 91.56 81 GLU A O 1
ATOM 639 N N . GLN A 1 82 ? -0.416 2.937 -17.940 1.00 87.62 82 GLN A N 1
ATOM 640 C CA . GLN A 1 82 ? -0.774 3.015 -16.527 1.00 87.62 82 GLN A CA 1
ATOM 641 C C . GLN A 1 82 ? 0.351 2.472 -15.645 1.00 87.62 82 GLN A C 1
ATOM 643 O O . GLN A 1 82 ? 0.802 1.342 -15.839 1.00 87.62 82 GLN A O 1
ATOM 648 N N . GLU A 1 83 ? 0.794 3.256 -14.658 1.00 91.00 83 GLU A N 1
ATOM 649 C CA . GLU A 1 83 ? 1.776 2.794 -13.671 1.00 91.00 83 GLU A CA 1
ATOM 650 C C . GLU A 1 83 ? 1.161 1.697 -12.800 1.00 91.00 83 GLU A C 1
ATOM 652 O O . GLU A 1 83 ? 0.084 1.860 -12.222 1.00 91.00 83 GLU A O 1
ATOM 657 N N . LEU A 1 84 ? 1.853 0.566 -12.703 1.00 90.12 84 LEU A N 1
ATOM 658 C CA . LEU A 1 84 ? 1.387 -0.567 -11.926 1.00 90.12 84 LEU A CA 1
ATOM 659 C C . LEU A 1 84 ? 1.492 -0.273 -10.433 1.00 90.12 84 LEU A C 1
ATOM 661 O O . LEU A 1 84 ? 2.509 0.214 -9.933 1.00 90.12 84 LEU A O 1
ATOM 665 N N . ALA A 1 85 ? 0.421 -0.628 -9.730 1.00 85.31 85 ALA A N 1
ATOM 666 C CA . ALA A 1 85 ? 0.297 -0.489 -8.291 1.00 85.31 85 ALA A CA 1
ATOM 667 C C . ALA A 1 85 ? 1.439 -1.173 -7.536 1.00 85.31 85 ALA A C 1
ATOM 669 O O . ALA A 1 85 ? 1.891 -2.254 -7.917 1.00 85.31 85 ALA A O 1
ATOM 670 N N . THR A 1 86 ? 1.822 -0.585 -6.405 1.00 87.38 86 THR A N 1
ATOM 671 C CA . THR A 1 86 ? 2.649 -1.258 -5.403 1.00 87.38 86 THR A CA 1
ATOM 672 C C . THR A 1 86 ? 1.966 -2.568 -4.974 1.00 87.38 86 THR A C 1
ATOM 674 O O . THR A 1 86 ? 0.818 -2.519 -4.526 1.00 87.38 86 THR A O 1
ATOM 677 N N . PRO A 1 87 ? 2.621 -3.735 -5.108 1.00 86.06 87 PRO A N 1
ATOM 678 C CA . PRO A 1 87 ? 2.074 -4.993 -4.619 1.00 86.06 87 PRO A CA 1
ATOM 679 C C . PRO A 1 87 ? 2.154 -5.080 -3.091 1.00 86.06 87 PRO A C 1
ATOM 681 O O . PRO A 1 87 ? 2.840 -4.286 -2.444 1.00 86.06 87 PRO A O 1
ATOM 684 N N . GLY A 1 88 ? 1.463 -6.072 -2.522 1.00 77.94 88 GLY A N 1
ATOM 685 C CA . GLY A 1 88 ? 1.419 -6.284 -1.074 1.00 77.94 88 GLY A CA 1
ATOM 686 C C . GLY A 1 88 ? 2.762 -6.695 -0.461 1.00 77.94 88 GLY A C 1
ATOM 687 O O . GLY A 1 88 ? 3.031 -6.335 0.683 1.00 77.94 88 GLY A O 1
ATOM 688 N N . HIS A 1 89 ? 3.629 -7.399 -1.204 1.00 86.25 89 HIS A N 1
ATOM 689 C CA . HIS A 1 89 ? 4.889 -7.918 -0.665 1.00 86.25 89 HIS A CA 1
ATOM 690 C C . HIS A 1 89 ? 6.116 -7.486 -1.471 1.00 86.25 89 HIS A C 1
ATOM 692 O O . HIS A 1 89 ? 6.079 -7.282 -2.687 1.00 86.25 89 HIS A O 1
ATOM 698 N N . VAL A 1 90 ? 7.244 -7.369 -0.767 1.00 91.38 90 VAL A N 1
ATOM 699 C CA . VAL A 1 90 ? 8.560 -7.226 -1.398 1.00 91.38 90 VAL A CA 1
ATOM 700 C C . VAL A 1 90 ? 8.883 -8.511 -2.162 1.00 91.38 90 VAL A C 1
ATOM 702 O O . VAL A 1 90 ? 8.573 -9.608 -1.712 1.00 91.38 90 VAL A O 1
ATOM 705 N N . ASN A 1 91 ? 9.525 -8.355 -3.314 1.00 95.25 91 ASN A N 1
ATOM 706 C CA . ASN A 1 91 ? 9.846 -9.380 -4.301 1.00 95.25 91 ASN A CA 1
ATOM 707 C C . ASN A 1 91 ? 8.640 -10.034 -4.994 1.00 95.25 91 ASN A C 1
ATOM 709 O O . ASN A 1 91 ? 8.842 -10.990 -5.744 1.00 95.25 91 ASN A O 1
ATOM 713 N N . ASP A 1 92 ? 7.419 -9.526 -4.823 1.00 93.94 92 ASP A N 1
ATOM 714 C CA . ASP A 1 92 ? 6.336 -9.842 -5.758 1.00 93.94 92 ASP A CA 1
ATOM 715 C C . ASP A 1 92 ? 6.704 -9.319 -7.152 1.00 93.94 92 ASP A C 1
ATOM 717 O O . ASP A 1 92 ? 7.345 -8.272 -7.276 1.00 93.94 92 ASP A O 1
ATOM 721 N N . TYR A 1 93 ? 6.342 -10.041 -8.213 1.00 95.88 93 TYR A N 1
ATOM 722 C CA . TYR A 1 93 ? 6.840 -9.722 -9.553 1.00 95.88 93 TYR A CA 1
ATOM 723 C C . TYR A 1 93 ? 5.811 -9.892 -10.661 1.00 95.88 93 TYR A C 1
ATOM 725 O O . TYR A 1 93 ? 4.998 -10.813 -10.647 1.00 95.88 93 TYR A O 1
ATOM 733 N N . TYR A 1 94 ? 5.912 -9.053 -11.689 1.00 95.69 94 TYR A N 1
ATOM 734 C CA . TYR A 1 94 ? 5.230 -9.284 -12.960 1.00 95.69 94 TYR A CA 1
ATOM 735 C C . TYR A 1 94 ? 6.141 -10.046 -13.918 1.00 95.69 94 TYR A C 1
ATOM 737 O O . TYR A 1 94 ? 7.345 -9.789 -13.996 1.00 95.69 94 TYR A O 1
ATOM 745 N N . ARG A 1 95 ? 5.561 -10.968 -14.692 1.00 95.75 95 ARG A N 1
ATOM 746 C CA . ARG A 1 95 ? 6.234 -11.534 -15.866 1.00 95.75 95 ARG A CA 1
ATOM 747 C C . ARG A 1 95 ? 6.071 -10.562 -17.025 1.00 95.75 95 ARG A C 1
ATOM 749 O O . ARG A 1 95 ? 4.961 -10.346 -17.499 1.00 95.75 95 ARG A O 1
ATOM 756 N N . THR A 1 96 ? 7.178 -9.984 -17.468 1.00 96.31 96 THR A N 1
ATOM 757 C CA . THR A 1 96 ? 7.205 -9.015 -18.568 1.00 96.31 96 THR A CA 1
ATOM 758 C C . THR A 1 96 ? 7.940 -9.604 -19.777 1.00 96.31 96 THR A C 1
ATOM 760 O O . THR A 1 96 ? 8.611 -10.633 -19.643 1.00 96.31 96 THR A O 1
ATOM 763 N N . PRO A 1 97 ? 7.896 -8.953 -20.954 1.00 96.25 97 PRO A N 1
ATOM 764 C CA . PRO A 1 97 ? 8.692 -9.364 -22.111 1.00 96.25 97 PRO A CA 1
ATOM 765 C C . PRO A 1 97 ? 10.210 -9.364 -21.869 1.00 96.25 97 PRO A C 1
ATOM 767 O O . PRO A 1 97 ? 10.941 -10.031 -22.595 1.00 96.25 97 PRO A O 1
ATOM 770 N N . TRP A 1 98 ? 10.693 -8.639 -20.856 1.00 95.75 98 TRP A N 1
ATOM 771 C CA . TRP A 1 98 ? 12.109 -8.605 -20.478 1.00 95.75 98 TRP A CA 1
ATOM 772 C C . TRP A 1 98 ? 12.487 -9.673 -19.443 1.00 95.75 98 TRP A C 1
ATOM 774 O O . TRP A 1 98 ? 13.651 -9.774 -19.069 1.00 95.75 98 TRP A O 1
ATOM 784 N N . GLY A 1 99 ? 11.519 -10.461 -18.970 1.00 95.88 99 GLY A N 1
ATOM 785 C CA . GLY A 1 99 ? 11.667 -11.363 -17.832 1.00 95.88 99 GLY A CA 1
ATOM 786 C C . GLY A 1 99 ? 10.8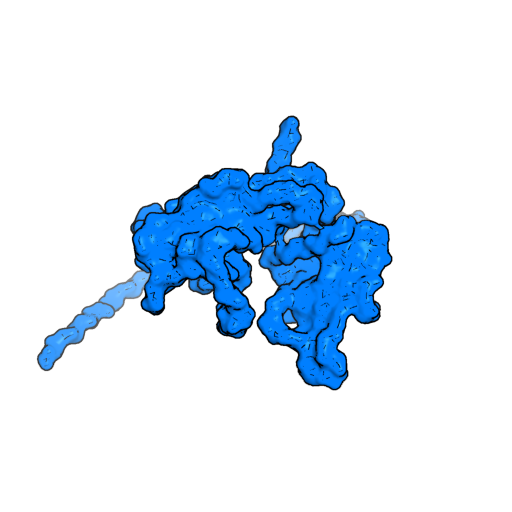96 -10.878 -16.598 1.00 95.88 99 GLY A C 1
ATOM 787 O O . GLY A 1 99 ? 10.051 -9.979 -16.696 1.00 95.88 99 GLY A O 1
ATOM 788 N N . PRO A 1 100 ? 11.118 -11.501 -15.432 1.00 96.69 100 PRO A N 1
ATOM 789 C CA . PRO A 1 100 ? 10.471 -11.086 -14.195 1.00 96.69 100 PRO A CA 1
ATOM 790 C C . PRO A 1 100 ? 10.992 -9.718 -13.733 1.00 96.69 100 PRO A C 1
ATOM 792 O O . PRO A 1 100 ? 12.198 -9.482 -13.715 1.00 96.69 100 PRO A O 1
ATOM 795 N N . ILE A 1 101 ? 10.074 -8.833 -13.342 1.00 97.44 101 ILE A N 1
ATOM 796 C CA . ILE A 1 101 ? 10.385 -7.537 -12.729 1.00 97.44 101 ILE A CA 1
ATOM 797 C C . ILE A 1 101 ? 9.763 -7.509 -11.332 1.00 97.44 101 ILE A C 1
ATOM 799 O O . ILE A 1 101 ? 8.544 -7.599 -11.189 1.00 97.44 101 ILE A O 1
ATOM 803 N N . TYR A 1 102 ? 10.613 -7.404 -10.316 1.00 97.06 102 TYR A N 1
ATOM 804 C CA . TYR A 1 102 ? 10.323 -7.552 -8.893 1.00 97.06 102 TYR A CA 1
ATOM 805 C C . TYR A 1 102 ? 10.098 -6.206 -8.219 1.00 97.06 102 TYR A C 1
ATOM 807 O O . TYR A 1 102 ? 10.870 -5.273 -8.414 1.00 97.06 102 TYR A O 1
ATOM 815 N N . TRP A 1 103 ? 9.102 -6.106 -7.355 1.00 96.19 103 TRP A N 1
ATOM 816 C CA . TRP A 1 103 ? 8.939 -4.953 -6.486 1.00 96.19 103 TRP A CA 1
ATOM 817 C C . TRP A 1 103 ? 9.886 -5.043 -5.289 1.00 96.19 103 TRP A C 1
ATOM 819 O O . TRP A 1 103 ? 9.692 -5.866 -4.402 1.00 96.19 103 TRP A O 1
ATOM 829 N N . VAL A 1 104 ? 10.898 -4.185 -5.208 1.00 95.19 104 VAL A N 1
ATOM 830 C CA . VAL A 1 104 ? 11.877 -4.193 -4.101 1.00 95.19 104 VAL A CA 1
ATOM 831 C C . VAL A 1 104 ? 11.530 -3.217 -2.969 1.00 95.19 104 VAL A C 1
ATOM 833 O O . VAL A 1 104 ? 12.292 -3.079 -2.011 1.00 95.19 104 VAL A O 1
ATOM 836 N N . GLY A 1 105 ? 10.370 -2.559 -3.054 1.00 91.19 105 GLY A N 1
ATOM 837 C CA . GLY A 1 105 ? 9.930 -1.537 -2.105 1.00 91.19 105 GLY A CA 1
ATOM 838 C C . GLY A 1 105 ? 10.458 -0.136 -2.423 1.00 91.19 105 GLY A C 1
ATOM 839 O O . GLY A 1 105 ? 11.175 0.082 -3.396 1.00 91.19 105 GLY A O 1
ATOM 840 N N . LYS A 1 106 ? 10.092 0.832 -1.582 1.00 87.44 106 LYS A N 1
ATOM 841 C CA . LYS A 1 106 ? 10.576 2.221 -1.625 1.00 87.44 106 LYS A CA 1
ATOM 842 C C . LYS A 1 106 ? 11.275 2.538 -0.299 1.00 87.44 106 LYS A C 1
ATOM 844 O O . LYS A 1 106 ? 10.642 3.103 0.589 1.00 87.44 106 LYS A O 1
ATOM 849 N N . PRO A 1 107 ? 12.518 2.070 -0.080 1.00 80.00 107 PRO A N 1
ATOM 850 C CA . PRO A 1 107 ? 13.204 2.333 1.177 1.00 80.00 107 PRO A CA 1
ATOM 851 C C . PRO A 1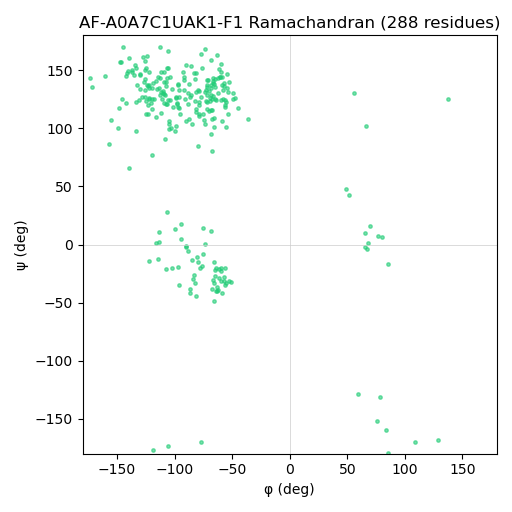 107 ? 13.408 3.846 1.409 1.00 80.00 107 PRO A C 1
ATOM 853 O O . PRO A 1 107 ? 13.586 4.588 0.447 1.00 80.00 107 PRO A O 1
ATOM 856 N N . PRO A 1 108 ? 13.451 4.311 2.675 1.00 74.31 108 PRO A N 1
ATOM 857 C CA . PRO A 1 108 ? 13.647 5.729 3.015 1.00 74.31 108 PRO A CA 1
ATOM 858 C C . PRO A 1 108 ? 14.902 6.360 2.420 1.00 74.31 108 PRO A C 1
ATOM 860 O O . PRO A 1 108 ? 14.974 7.563 2.184 1.00 74.31 108 PRO A O 1
ATOM 863 N N . LEU A 1 109 ? 15.947 5.548 2.301 1.00 83.69 109 LEU A N 1
ATOM 864 C CA . LEU A 1 109 ? 17.270 6.001 1.918 1.00 83.69 109 LEU A CA 1
ATOM 865 C C . LEU A 1 109 ? 17.286 6.241 0.414 1.00 83.69 109 LEU A C 1
ATOM 867 O O . LEU A 1 109 ? 16.998 5.325 -0.337 1.00 83.69 109 LEU A O 1
ATOM 871 N N . MET A 1 110 ? 17.710 7.420 -0.044 1.00 83.81 110 MET A N 1
ATOM 872 C CA . MET A 1 110 ? 17.768 7.754 -1.480 1.00 83.81 110 MET A CA 1
ATOM 873 C C . MET A 1 110 ? 18.825 6.968 -2.292 1.00 83.81 110 MET A C 1
ATOM 875 O O . MET A 1 110 ? 19.133 7.330 -3.422 1.00 83.81 110 MET A O 1
ATOM 879 N N . PHE A 1 111 ? 19.415 5.916 -1.727 1.00 89.38 111 PHE A N 1
ATOM 880 C CA . PHE A 1 111 ? 20.425 5.081 -2.374 1.00 89.38 111 PHE A CA 1
ATOM 881 C C . PHE A 1 111 ? 20.001 3.608 -2.382 1.00 89.38 111 PHE A C 1
ATOM 883 O O . PHE A 1 111 ? 19.125 3.200 -1.618 1.00 89.38 111 PHE A O 1
ATOM 890 N N . GLY A 1 112 ? 20.624 2.802 -3.242 1.00 93.31 112 GLY A N 1
ATOM 891 C CA . GLY A 1 112 ? 20.254 1.398 -3.452 1.00 93.31 112 GLY A CA 1
ATOM 892 C C . GLY A 1 112 ? 19.093 1.216 -4.433 1.00 93.31 112 GLY A C 1
ATOM 893 O O . GLY A 1 112 ? 18.836 2.091 -5.249 1.00 93.31 112 GLY A O 1
ATOM 894 N N . ASN A 1 113 ? 18.417 0.065 -4.390 1.00 95.12 113 ASN A N 1
ATOM 895 C CA . ASN A 1 113 ? 17.364 -0.290 -5.348 1.00 95.12 113 ASN A CA 1
ATOM 896 C C . ASN A 1 113 ? 15.967 0.128 -4.857 1.00 95.12 113 ASN A C 1
ATOM 898 O O . ASN A 1 113 ? 15.593 -0.198 -3.730 1.00 95.12 113 ASN A O 1
ATOM 902 N N . HIS A 1 114 ? 15.185 0.768 -5.731 1.00 95.12 114 HIS A N 1
ATOM 903 C CA . HIS A 1 114 ? 13.847 1.303 -5.464 1.00 95.12 114 HIS A CA 1
ATOM 904 C C . HIS A 1 114 ? 12.819 0.940 -6.538 1.00 95.12 114 HIS A C 1
ATOM 906 O O . HIS A 1 114 ? 13.054 1.106 -7.734 1.00 95.12 114 HIS A O 1
ATOM 912 N N . GLY A 1 115 ? 11.620 0.565 -6.110 1.00 95.50 115 GLY A N 1
ATOM 913 C CA . GLY A 1 115 ? 10.488 0.313 -6.994 1.00 95.50 115 GLY A CA 1
ATOM 914 C C . GLY A 1 115 ? 10.571 -1.046 -7.685 1.00 95.50 115 GLY A C 1
ATOM 915 O O . GLY A 1 115 ? 10.775 -2.066 -7.033 1.00 95.50 115 GLY A O 1
ATOM 916 N N . TRP A 1 116 ? 10.369 -1.067 -8.997 1.00 97.06 116 TRP A N 1
ATOM 917 C CA . TRP A 1 116 ? 10.366 -2.271 -9.829 1.00 97.06 116 TRP A CA 1
ATOM 918 C C . TRP A 1 116 ? 11.769 -2.565 -10.375 1.00 97.06 116 TRP A C 1
ATOM 920 O O . TRP A 1 116 ? 12.353 -1.706 -11.013 1.00 97.06 116 TRP A O 1
ATOM 930 N N . MET A 1 117 ? 12.323 -3.759 -10.163 1.00 97.38 117 MET A N 1
ATOM 931 C CA . MET A 1 117 ? 13.709 -4.109 -10.501 1.00 97.38 117 MET A CA 1
ATOM 932 C C . MET A 1 117 ? 13.834 -5.450 -11.211 1.00 97.38 117 MET A C 1
ATOM 934 O O . MET A 1 117 ? 13.067 -6.372 -10.970 1.00 97.38 117 MET A O 1
ATOM 938 N N . ALA A 1 118 ? 14.871 -5.598 -12.035 1.00 96.44 118 ALA A N 1
ATOM 939 C CA . ALA A 1 118 ? 15.182 -6.850 -12.733 1.00 96.44 118 ALA A CA 1
ATOM 940 C C . ALA A 1 118 ? 15.565 -8.014 -11.800 1.00 96.44 118 ALA A C 1
ATOM 942 O O . ALA A 1 118 ? 15.477 -9.177 -12.188 1.00 96.44 118 ALA A O 1
ATOM 943 N N . SER A 1 119 ? 16.009 -7.697 -10.583 1.00 95.62 119 SER A N 1
ATOM 944 C CA . SER A 1 119 ? 16.474 -8.667 -9.596 1.00 95.62 119 SER A CA 1
ATOM 945 C C . SER A 1 119 ? 15.726 -8.485 -8.278 1.00 95.62 119 SER A C 1
ATOM 947 O O . SER A 1 119 ? 15.488 -7.341 -7.875 1.00 95.62 119 SER A O 1
ATOM 949 N N . PRO A 1 120 ? 15.405 -9.582 -7.573 1.00 96.00 120 PRO A N 1
ATOM 950 C CA . PRO A 1 120 ? 14.814 -9.497 -6.249 1.00 96.00 120 PRO A CA 1
ATOM 951 C C . PRO A 1 120 ? 15.825 -8.945 -5.238 1.00 96.00 120 PRO A C 1
ATOM 953 O O . PRO A 1 120 ? 17.046 -9.025 -5.413 1.00 96.00 120 PRO A O 1
ATOM 956 N N . LEU A 1 121 ? 15.314 -8.418 -4.132 1.00 93.69 121 LEU A N 1
ATOM 957 C CA . LEU A 1 121 ? 16.125 -8.022 -2.996 1.00 93.69 121 LEU A CA 1
ATOM 958 C C . LEU A 1 121 ? 16.673 -9.277 -2.302 1.00 93.69 121 LEU A C 1
ATOM 960 O O . LEU A 1 121 ? 15.911 -10.042 -1.723 1.00 93.69 121 LEU A O 1
ATOM 964 N N . ALA A 1 122 ? 17.996 -9.462 -2.322 1.00 92.81 122 ALA A N 1
ATOM 965 C CA . ALA A 1 122 ? 18.656 -10.709 -1.908 1.00 92.81 122 ALA A CA 1
ATOM 966 C C . ALA A 1 122 ? 18.401 -11.152 -0.452 1.00 92.81 122 ALA A C 1
ATOM 968 O O . ALA A 1 122 ? 18.561 -12.326 -0.134 1.00 92.81 122 ALA A O 1
ATOM 969 N N . ARG A 1 123 ? 18.039 -10.220 0.439 1.00 92.06 123 ARG A N 1
ATOM 970 C CA . ARG A 1 123 ? 17.766 -10.505 1.860 1.00 92.06 123 ARG A CA 1
ATOM 971 C C . ARG A 1 123 ? 16.335 -10.976 2.135 1.00 92.06 123 ARG A C 1
ATOM 973 O O . ARG A 1 123 ? 16.056 -11.397 3.250 1.00 92.06 123 ARG A O 1
ATOM 980 N N . GLU A 1 124 ? 15.442 -10.828 1.164 1.00 91.12 124 GLU A N 1
ATOM 981 C CA . GLU A 1 124 ? 14.031 -11.192 1.277 1.00 91.12 124 GLU A CA 1
ATOM 982 C C . GLU A 1 124 ? 13.779 -12.435 0.404 1.00 91.12 124 GLU A C 1
ATOM 984 O O . GLU A 1 124 ? 14.441 -12.605 -0.628 1.00 91.12 124 GLU A O 1
ATOM 989 N N . PRO A 1 125 ? 12.841 -13.322 0.777 1.00 91.75 125 PRO A N 1
ATOM 990 C CA . PRO A 1 125 ? 12.464 -14.445 -0.075 1.00 91.75 125 PRO A CA 1
ATOM 991 C C . PRO A 1 125 ? 11.932 -13.947 -1.425 1.00 91.75 125 PRO A C 1
ATOM 993 O O . PRO A 1 125 ? 11.445 -12.822 -1.543 1.00 91.75 125 PRO A O 1
ATOM 996 N N . VAL A 1 126 ? 12.022 -14.779 -2.463 1.00 93.50 126 VAL A N 1
ATOM 997 C CA . VAL A 1 126 ? 11.369 -14.477 -3.744 1.00 93.50 126 VAL A CA 1
ATOM 998 C C . VAL A 1 126 ? 9.857 -14.472 -3.515 1.00 93.50 126 VAL A C 1
ATOM 1000 O O . VAL A 1 126 ? 9.321 -15.443 -2.981 1.00 93.50 126 VAL A O 1
ATOM 1003 N N . GLY A 1 127 ? 9.194 -13.376 -3.886 1.00 90.50 127 GLY A N 1
ATOM 1004 C CA . GLY A 1 127 ? 7.750 -13.227 -3.749 1.00 90.50 127 GLY A CA 1
ATOM 1005 C C . GLY A 1 127 ? 6.984 -13.986 -4.829 1.00 90.50 127 GLY A C 1
ATOM 1006 O O . GLY A 1 127 ? 7.537 -14.796 -5.583 1.00 90.50 127 GLY A O 1
ATOM 1007 N N . GLN A 1 128 ? 5.684 -13.731 -4.907 1.00 92.06 128 GLN A N 1
ATOM 1008 C CA . GLN A 1 128 ? 4.800 -14.442 -5.828 1.00 92.06 128 GLN A CA 1
ATOM 1009 C C . GLN A 1 128 ? 4.687 -13.743 -7.187 1.00 92.06 128 GLN A C 1
ATOM 1011 O O . GLN A 1 128 ? 4.862 -12.529 -7.318 1.00 92.06 128 GLN A O 1
ATOM 1016 N N . ALA A 1 129 ? 4.369 -14.532 -8.216 1.00 92.81 129 ALA A N 1
ATOM 1017 C CA . ALA A 1 129 ? 4.003 -13.987 -9.515 1.00 92.81 129 ALA A CA 1
ATOM 1018 C C . ALA A 1 129 ? 2.656 -13.269 -9.402 1.00 92.81 129 ALA A C 1
ATOM 1020 O O . ALA A 1 129 ? 1.675 -13.840 -8.926 1.00 92.81 129 ALA A O 1
ATOM 1021 N N . LEU A 1 130 ? 2.609 -12.034 -9.876 1.00 91.19 130 LEU A N 1
ATOM 1022 C CA . LEU A 1 130 ? 1.400 -11.234 -9.938 1.00 91.19 130 LEU A CA 1
ATOM 1023 C C . LEU A 1 130 ? 0.575 -11.607 -11.168 1.00 91.19 130 LEU A C 1
ATOM 1025 O O . LEU A 1 130 ? 1.119 -11.989 -12.208 1.00 91.19 130 LEU A O 1
ATOM 1029 N N . ALA A 1 131 ? -0.747 -11.497 -11.035 1.00 89.38 131 ALA A N 1
ATOM 1030 C CA . ALA A 1 131 ? -1.667 -11.738 -12.138 1.00 89.38 131 ALA A CA 1
ATOM 1031 C C . ALA A 1 131 ? -1.392 -10.767 -13.295 1.00 89.38 131 ALA A C 1
ATOM 1033 O O . ALA A 1 131 ? -1.047 -9.611 -13.067 1.00 89.38 131 ALA A O 1
ATOM 1034 N N . ASP A 1 132 ? -1.546 -11.232 -14.534 1.00 88.69 132 ASP A N 1
ATOM 1035 C CA . ASP A 1 132 ? -1.325 -10.400 -15.717 1.00 88.69 132 ASP A CA 1
ATOM 1036 C C . ASP A 1 132 ? -2.283 -9.192 -15.690 1.00 88.69 132 ASP A C 1
ATOM 1038 O O . ASP A 1 132 ? -3.500 -9.405 -15.622 1.00 88.69 132 ASP A O 1
ATOM 1042 N N . PRO A 1 133 ? -1.783 -7.941 -15.769 1.00 88.38 133 PRO A N 1
ATOM 1043 C CA . PRO A 1 133 ? -2.626 -6.750 -15.824 1.00 88.38 133 PRO A CA 1
ATOM 1044 C C . PRO A 1 133 ? -3.724 -6.820 -16.893 1.00 88.38 133 PRO A C 1
ATOM 1046 O O . PRO A 1 133 ? -4.826 -6.324 -16.665 1.00 88.38 133 PRO A O 1
ATOM 1049 N N . ALA A 1 134 ? -3.473 -7.496 -18.020 1.00 87.81 134 ALA A N 1
ATOM 1050 C CA . ALA A 1 134 ? -4.474 -7.722 -19.062 1.00 87.81 134 ALA A CA 1
ATOM 1051 C C . ALA A 1 134 ? -5.706 -8.468 -18.530 1.00 87.81 134 ALA A C 1
ATOM 1053 O O . ALA A 1 134 ? -6.833 -8.122 -18.858 1.00 87.81 134 ALA A O 1
ATOM 1054 N N . THR A 1 135 ? -5.481 -9.478 -17.686 1.00 84.81 135 THR A N 1
ATOM 1055 C CA . THR A 1 135 ? -6.538 -10.321 -17.106 1.00 84.81 135 THR A CA 1
ATOM 1056 C C . THR A 1 135 ? -7.269 -9.649 -15.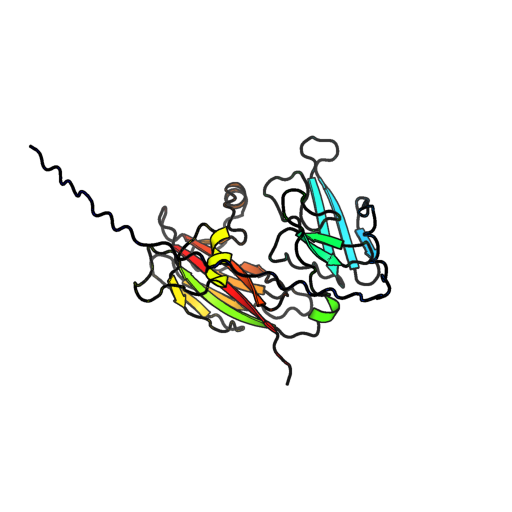950 1.00 84.81 135 THR A C 1
ATOM 1058 O O . THR A 1 135 ? -8.368 -10.067 -15.597 1.00 84.81 135 THR A O 1
ATOM 1061 N N . LEU A 1 136 ? -6.657 -8.631 -15.342 1.00 81.75 136 LEU A N 1
ATOM 1062 C CA . LEU A 1 136 ? -7.246 -7.858 -14.251 1.00 81.75 136 LEU A CA 1
ATOM 1063 C C . LEU A 1 136 ? -8.149 -6.740 -14.776 1.00 81.75 136 LEU A C 1
ATOM 1065 O O . LEU A 1 136 ? -9.118 -6.400 -14.106 1.00 81.75 136 LEU A O 1
ATOM 1069 N N . ALA A 1 137 ? -7.863 -6.206 -15.967 1.00 77.62 137 ALA A N 1
ATOM 1070 C CA . ALA A 1 137 ? -8.634 -5.123 -16.579 1.00 77.62 137 ALA A CA 1
ATOM 1071 C C . ALA A 1 137 ? -10.115 -5.482 -16.810 1.00 77.62 137 ALA A C 1
ATOM 1073 O O . ALA A 1 137 ? -10.976 -4.615 -16.704 1.00 77.62 137 ALA A O 1
ATOM 1074 N N . ASP A 1 138 ? -10.414 -6.758 -17.066 1.00 78.31 138 ASP A N 1
ATOM 1075 C CA . ASP A 1 138 ? -11.783 -7.235 -17.306 1.00 78.31 138 ASP A CA 1
ATOM 1076 C C . ASP A 1 138 ? -12.502 -7.683 -16.020 1.00 78.31 138 ASP A C 1
ATOM 1078 O O . ASP A 1 138 ? -13.664 -8.099 -16.053 1.00 78.31 138 ASP A O 1
ATOM 1082 N N . LYS A 1 139 ? -11.827 -7.624 -14.865 1.00 81.44 139 LYS A N 1
ATOM 1083 C CA . LYS A 1 139 ? -12.367 -8.090 -13.586 1.00 81.44 139 LYS A CA 1
ATOM 1084 C C . LYS A 1 139 ? -12.949 -6.941 -12.782 1.00 81.44 139 LYS A C 1
ATOM 1086 O O . LYS A 1 139 ? -12.368 -5.869 -12.655 1.00 81.44 139 LYS A O 1
ATOM 1091 N N . THR A 1 140 ? -14.100 -7.200 -12.168 1.00 83.12 140 THR A N 1
ATOM 1092 C CA . THR A 1 140 ? -14.684 -6.291 -11.179 1.00 83.12 140 THR A CA 1
ATOM 1093 C C . THR A 1 140 ? -14.294 -6.754 -9.783 1.00 83.12 140 THR A C 1
ATOM 1095 O O . THR A 1 140 ? -14.444 -7.928 -9.449 1.00 83.12 140 THR A O 1
ATOM 1098 N N . PHE A 1 141 ? -13.846 -5.827 -8.943 1.00 86.25 141 PHE A N 1
ATOM 1099 C CA . PHE A 1 141 ? -13.461 -6.117 -7.566 1.00 86.25 141 PHE A CA 1
ATOM 1100 C C . PHE A 1 141 ? -14.429 -5.461 -6.579 1.00 86.25 141 PHE A C 1
ATOM 1102 O O . PHE A 1 141 ? -14.926 -4.358 -6.803 1.00 86.25 141 PHE A O 1
ATOM 1109 N N . ALA A 1 142 ? -14.703 -6.149 -5.477 1.00 91.00 142 ALA A N 1
ATOM 1110 C CA . ALA A 1 142 ? -15.304 -5.592 -4.277 1.00 91.00 142 ALA A CA 1
ATOM 1111 C C . ALA A 1 142 ? -14.216 -5.421 -3.217 1.00 91.00 142 ALA A C 1
ATOM 1113 O O . ALA A 1 142 ? -13.319 -6.250 -3.099 1.00 91.00 142 ALA A O 1
ATOM 1114 N N . VAL A 1 143 ? -14.314 -4.362 -2.422 1.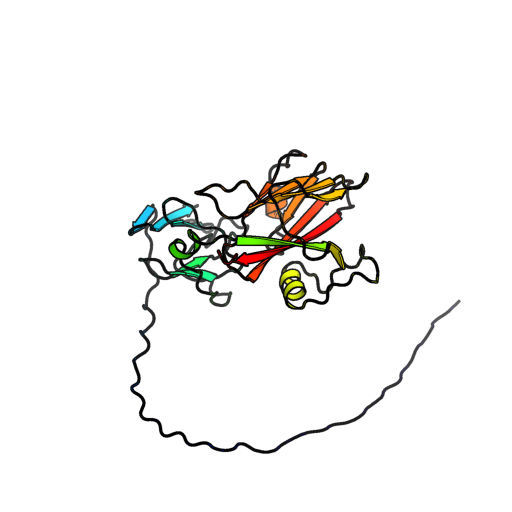00 93.44 143 VAL A N 1
ATOM 1115 C CA . VAL A 1 143 ? -13.427 -4.153 -1.278 1.00 93.44 143 VAL A CA 1
ATOM 1116 C C . VAL A 1 143 ? -14.250 -4.320 -0.013 1.00 93.44 143 VAL A C 1
ATOM 1118 O O . VAL A 1 143 ? -15.273 -3.654 0.161 1.00 93.44 143 VAL A O 1
ATOM 1121 N N . ARG A 1 144 ? -13.805 -5.206 0.871 1.00 95.94 144 ARG A N 1
ATOM 1122 C CA . ARG A 1 144 ? -14.321 -5.344 2.230 1.00 95.94 144 ARG A CA 1
ATOM 1123 C C . ARG A 1 144 ? -13.312 -4.794 3.210 1.00 95.94 144 ARG A C 1
ATOM 1125 O O . ARG A 1 144 ? -12.105 -4.913 3.019 1.00 95.94 144 ARG A O 1
ATOM 1132 N N . LEU A 1 145 ? -13.824 -4.171 4.254 1.00 96.56 145 LEU A N 1
ATOM 1133 C CA . LEU A 1 145 ? -13.032 -3.434 5.217 1.00 96.56 145 LEU A CA 1
ATOM 1134 C C . LEU A 1 145 ? -13.342 -3.923 6.615 1.00 96.56 145 LEU A C 1
ATOM 1136 O O . LEU A 1 145 ? -14.504 -4.136 6.955 1.00 96.56 145 LEU A O 1
ATOM 1140 N N . LYS A 1 146 ? -12.306 -4.032 7.431 1.00 97.44 146 LYS A N 1
ATOM 1141 C CA . LYS A 1 146 ? -12.404 -4.273 8.864 1.00 97.44 146 LYS A CA 1
ATOM 1142 C C . LYS A 1 146 ? -11.620 -3.192 9.589 1.00 97.44 146 LYS A C 1
ATOM 1144 O O . LYS A 1 146 ? -10.502 -2.864 9.193 1.00 97.44 146 LYS A O 1
ATOM 1149 N N . LEU A 1 147 ? -12.225 -2.601 10.613 1.00 96.75 147 LEU A N 1
ATOM 1150 C CA . LEU A 1 147 ? -11.604 -1.550 11.414 1.00 96.75 147 LEU A CA 1
ATOM 1151 C C . LEU A 1 147 ? -11.205 -2.120 12.767 1.00 96.75 147 LEU A C 1
ATOM 1153 O O . LEU A 1 147 ? -12.059 -2.635 13.493 1.00 96.75 147 LEU A O 1
ATOM 1157 N N . LEU A 1 148 ? -9.928 -1.983 13.104 1.00 96.50 148 LEU A N 1
ATOM 1158 C CA . LEU A 1 148 ? -9.339 -2.528 14.315 1.00 96.50 148 LEU A CA 1
ATOM 1159 C C . LEU A 1 148 ? -8.617 -1.445 15.134 1.00 96.50 148 LEU A C 1
ATOM 1161 O O . LEU A 1 148 ? -8.189 -0.424 14.596 1.00 96.50 148 LEU A O 1
ATOM 1165 N N . THR A 1 149 ? -8.443 -1.689 16.430 1.00 94.62 149 THR A N 1
ATOM 1166 C CA . THR A 1 149 ? -7.594 -0.911 17.350 1.00 94.62 149 THR A CA 1
ATOM 1167 C C . THR A 1 149 ? -6.625 -1.828 18.089 1.00 94.62 149 THR A C 1
ATOM 1169 O O . THR A 1 149 ? -6.868 -3.031 18.207 1.00 94.62 149 THR A O 1
ATOM 1172 N N . ALA A 1 150 ? -5.557 -1.259 18.649 1.00 91.00 150 ALA A N 1
ATOM 1173 C CA . ALA A 1 150 ? -4.730 -1.957 19.633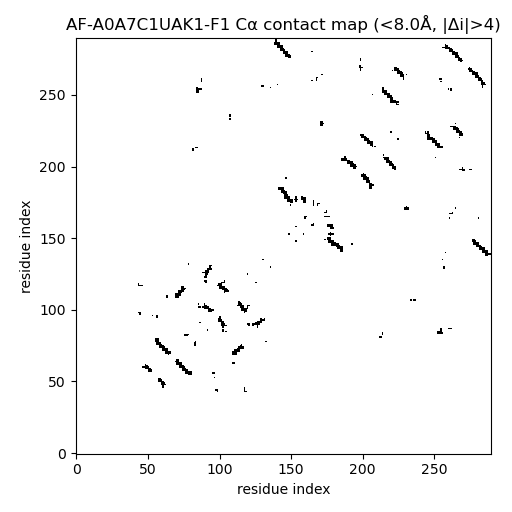 1.00 91.00 150 ALA A CA 1
ATOM 1174 C C . ALA A 1 150 ? -5.525 -2.287 20.922 1.00 91.00 150 ALA A C 1
ATOM 1176 O O . ALA A 1 150 ? -6.592 -1.718 21.171 1.00 91.00 150 ALA A O 1
ATOM 1177 N N . ASP A 1 151 ? -4.997 -3.214 21.733 1.00 78.56 151 ASP A N 1
ATOM 1178 C CA . ASP A 1 151 ? -5.643 -3.785 22.936 1.00 78.56 151 ASP A CA 1
ATOM 1179 C C . ASP A 1 151 ? -6.073 -2.731 23.968 1.00 78.56 151 ASP A C 1
ATOM 1181 O O . ASP A 1 151 ? -7.141 -2.835 24.564 1.00 78.56 151 ASP A O 1
ATOM 1185 N N . GLU A 1 152 ? -5.297 -1.658 24.103 1.00 74.06 152 GLU A N 1
ATOM 1186 C CA . GLU A 1 152 ? -5.494 -0.597 25.101 1.00 74.06 152 GLU A CA 1
ATOM 1187 C C . GLU A 1 152 ? -6.806 0.190 24.933 1.00 74.06 152 GLU A C 1
ATOM 1189 O O . GLU A 1 152 ? -7.273 0.833 25.874 1.00 74.06 152 GLU A O 1
ATOM 1194 N N . LEU A 1 153 ? -7.407 0.140 23.741 1.00 71.19 153 LEU A N 1
ATOM 1195 C CA . LEU A 1 153 ? -8.591 0.919 23.364 1.00 71.19 153 LEU A CA 1
ATOM 1196 C C . LEU A 1 153 ? -9.818 0.043 23.057 1.00 71.19 153 LEU A C 1
ATOM 1198 O O . LEU A 1 153 ? -10.868 0.562 22.673 1.00 71.19 153 LEU A O 1
ATOM 1202 N N . GLY A 1 154 ? -9.685 -1.279 23.182 1.00 68.56 154 GLY A N 1
ATOM 1203 C CA . GLY A 1 154 ? -10.717 -2.251 22.830 1.00 68.56 154 GLY A CA 1
ATOM 1204 C C . GLY A 1 154 ? -11.738 -2.520 23.936 1.00 68.56 154 GLY A C 1
ATOM 1205 O O . GLY A 1 154 ? -11.448 -2.401 25.126 1.00 68.56 154 GLY A O 1
ATOM 1206 N N . THR A 1 155 ? -12.947 -2.933 23.550 1.00 69.19 155 THR A N 1
ATOM 1207 C CA . THR A 1 155 ? -13.905 -3.543 24.483 1.00 69.19 155 THR A CA 1
ATOM 1208 C C . THR A 1 155 ? -13.571 -5.032 24.658 1.00 69.19 155 THR A C 1
ATOM 1210 O O . THR A 1 155 ? -13.208 -5.682 23.683 1.00 69.19 155 THR A O 1
ATOM 1213 N N . PRO A 1 156 ? -13.707 -5.625 25.860 1.00 62.03 156 PRO A N 1
ATOM 1214 C CA . PRO A 1 156 ? -13.255 -6.999 26.128 1.00 62.03 156 PRO A CA 1
ATOM 1215 C C . PRO A 1 156 ? -13.779 -8.072 25.158 1.00 62.03 156 PRO A C 1
ATOM 1217 O O . PRO A 1 156 ? -13.076 -9.044 24.886 1.00 62.03 156 PRO A O 1
ATOM 1220 N N . ASP A 1 157 ? -14.984 -7.877 24.619 1.00 68.62 157 ASP A N 1
ATOM 1221 C CA . ASP A 1 157 ? -15.685 -8.849 23.773 1.00 68.62 157 ASP A CA 1
ATOM 1222 C C . ASP A 1 157 ? -15.354 -8.718 22.273 1.00 68.62 157 ASP A C 1
ATOM 1224 O O . ASP A 1 157 ? -15.795 -9.531 21.465 1.00 68.62 157 ASP A O 1
ATOM 1228 N N . GLY A 1 158 ? -14.578 -7.703 21.880 1.00 84.81 158 GLY A N 1
ATOM 1229 C CA . GLY A 1 158 ? -14.312 -7.363 20.483 1.00 84.81 158 GLY A CA 1
ATOM 1230 C C . GLY A 1 158 ? -13.032 -7.955 19.897 1.00 84.81 158 GLY A C 1
ATOM 1231 O O . GLY A 1 158 ? -12.552 -7.430 18.903 1.00 84.81 158 GLY A O 1
ATOM 1232 N N . ARG A 1 159 ? -12.410 -8.983 20.479 1.00 92.56 159 ARG A N 1
ATOM 1233 C CA . ARG A 1 159 ? -11.080 -9.442 20.024 1.00 92.56 159 ARG A CA 1
ATOM 1234 C C . ARG A 1 159 ? -11.091 -10.037 18.611 1.00 92.56 159 ARG A C 1
ATOM 1236 O O . ARG A 1 159 ? -11.974 -10.807 18.245 1.00 92.56 159 ARG A O 1
ATOM 1243 N N . GLU A 1 160 ? -10.062 -9.713 17.830 1.00 95.44 160 GLU A N 1
ATOM 1244 C CA . GLU A 1 160 ? -9.799 -10.353 16.541 1.00 95.44 160 GLU A CA 1
ATOM 1245 C C . GLU A 1 160 ? -9.273 -11.779 16.747 1.00 95.44 160 GLU A C 1
ATOM 1247 O O . GLU A 1 160 ? -8.357 -12.021 17.537 1.00 95.44 160 GLU A O 1
ATOM 1252 N N . HIS A 1 161 ? -9.840 -12.720 15.997 1.00 94.75 161 HIS A N 1
ATOM 1253 C CA . HIS A 1 161 ? -9.497 -14.140 16.056 1.00 94.75 161 HIS A CA 1
ATOM 1254 C C . HIS A 1 161 ? -9.034 -14.704 14.709 1.00 94.75 161 HIS A C 1
ATOM 1256 O O . HIS A 1 161 ? -8.465 -15.799 14.675 1.00 94.75 161 HIS A O 1
ATOM 1262 N N . ASP A 1 162 ? -9.249 -13.981 13.609 1.00 96.00 162 ASP A N 1
ATOM 1263 C CA . ASP A 1 162 ? -8.783 -14.387 12.291 1.00 96.00 162 ASP A CA 1
ATOM 1264 C C . ASP A 1 162 ? -7.249 -14.333 12.229 1.00 96.00 162 ASP A C 1
ATOM 1266 O O . ASP A 1 162 ? -6.622 -13.275 12.338 1.00 96.00 162 ASP A O 1
ATOM 1270 N N . ARG A 1 163 ? -6.630 -15.505 12.043 1.00 95.81 163 ARG A N 1
ATOM 1271 C CA . ARG A 1 163 ? -5.171 -15.641 11.976 1.00 95.81 163 ARG A CA 1
ATOM 1272 C C . ARG A 1 163 ? -4.573 -14.888 10.799 1.00 95.81 163 ARG A C 1
ATOM 1274 O O . ARG A 1 163 ? -3.501 -14.322 10.959 1.00 95.81 163 ARG A O 1
ATOM 1281 N N . THR A 1 164 ? -5.247 -14.850 9.653 1.00 94.38 164 THR A N 1
ATOM 1282 C CA . THR A 1 164 ? -4.739 -14.162 8.462 1.00 94.38 164 THR A CA 1
ATOM 1283 C C . THR A 1 164 ? -4.695 -12.654 8.696 1.00 94.38 164 THR A C 1
ATOM 1285 O O . THR A 1 164 ? -3.724 -12.000 8.319 1.00 94.38 164 THR A O 1
ATOM 1288 N N . VAL A 1 165 ? -5.695 -12.110 9.395 1.00 95.69 165 VAL A N 1
ATOM 1289 C CA . VAL A 1 165 ? -5.710 -10.699 9.810 1.00 95.69 165 VAL A CA 1
ATOM 1290 C C . VAL A 1 165 ? -4.599 -10.412 10.821 1.00 95.69 165 VAL A C 1
ATOM 1292 O O . VAL A 1 165 ? -3.833 -9.466 10.640 1.00 95.69 165 VAL A O 1
ATOM 1295 N N . LEU A 1 166 ? -4.466 -11.240 11.861 1.00 95.62 166 LEU A N 1
ATOM 1296 C CA . LEU A 1 166 ? -3.416 -11.075 12.874 1.00 95.62 166 LEU A CA 1
ATOM 1297 C C . LEU A 1 166 ? -2.009 -11.203 12.277 1.00 95.62 166 LEU A C 1
ATOM 1299 O O . LEU A 1 166 ? -1.119 -10.439 12.643 1.00 95.62 166 LEU A O 1
ATOM 1303 N N . ASP A 1 167 ? -1.802 -12.123 11.335 1.00 93.38 167 ASP A N 1
ATOM 1304 C CA . ASP A 1 167 ? -0.532 -12.284 10.629 1.00 93.38 167 ASP A CA 1
ATOM 1305 C C . ASP A 1 167 ? -0.181 -11.039 9.804 1.00 93.38 167 ASP A C 1
ATOM 1307 O O . ASP A 1 167 ? 0.969 -10.599 9.840 1.00 93.38 167 ASP A O 1
ATOM 1311 N N . ALA A 1 168 ? -1.163 -10.417 9.142 1.00 92.44 168 ALA A N 1
ATOM 1312 C CA . ALA A 1 168 ? -0.963 -9.161 8.418 1.00 92.44 168 ALA A CA 1
ATOM 1313 C C . ALA A 1 168 ? -0.618 -7.985 9.356 1.00 92.44 168 ALA A C 1
ATOM 1315 O O . ALA A 1 168 ? 0.169 -7.106 9.002 1.00 92.44 168 ALA A O 1
ATOM 1316 N N . LEU A 1 169 ? -1.155 -7.980 10.579 1.00 94.56 169 LEU A N 1
ATOM 1317 C CA . LEU A 1 169 ? -0.893 -6.941 11.581 1.00 94.56 169 LEU A CA 1
ATOM 1318 C C . LEU A 1 169 ? 0.477 -7.062 12.263 1.00 94.56 169 LEU A C 1
ATOM 1320 O O . LEU A 1 169 ? 0.967 -6.069 12.806 1.00 94.56 169 LEU A O 1
ATOM 1324 N N . LYS A 1 170 ? 1.140 -8.226 12.200 1.00 93.31 170 LYS A N 1
ATOM 1325 C CA . LYS A 1 170 ? 2.491 -8.413 12.766 1.00 93.31 170 LYS A CA 1
ATOM 1326 C C . LYS A 1 170 ? 3.508 -7.432 12.199 1.00 93.31 170 LYS A C 1
ATOM 1328 O O . LYS A 1 170 ? 4.421 -7.034 12.921 1.00 93.31 170 LYS A O 1
ATOM 1333 N N . ALA A 1 171 ? 3.341 -7.020 10.940 1.00 88.69 171 ALA A N 1
ATOM 1334 C CA . ALA A 1 171 ? 4.185 -6.005 10.316 1.00 88.69 171 ALA A CA 1
ATOM 1335 C C . ALA A 1 171 ? 4.180 -4.681 11.098 1.00 88.69 171 ALA A C 1
ATOM 1337 O O . ALA A 1 171 ? 5.184 -3.986 11.089 1.00 88.69 171 ALA A O 1
ATOM 1338 N N . PHE A 1 172 ? 3.095 -4.380 11.819 1.00 91.50 172 PHE A N 1
ATOM 1339 C CA . PHE A 1 172 ? 2.911 -3.185 12.646 1.00 91.50 172 PHE A CA 1
ATOM 1340 C C . PHE A 1 172 ? 3.164 -3.442 14.143 1.00 91.50 172 PHE A C 1
ATOM 1342 O O . PHE A 1 172 ? 2.775 -2.637 14.985 1.00 91.50 172 PHE A O 1
ATOM 1349 N N . GLY A 1 173 ? 3.767 -4.582 14.500 1.00 92.44 173 GLY A N 1
ATOM 1350 C CA . GLY A 1 173 ? 4.087 -4.931 15.887 1.00 92.44 173 GLY A CA 1
ATOM 1351 C C . GLY A 1 173 ? 2.900 -5.401 16.735 1.00 92.44 173 GLY A C 1
ATOM 1352 O O . GLY A 1 173 ? 3.061 -5.611 17.937 1.00 92.44 173 GLY A O 1
ATOM 1353 N N . LEU A 1 174 ? 1.721 -5.608 16.143 1.00 92.94 174 LEU A N 1
ATOM 1354 C CA . LEU A 1 174 ? 0.544 -6.078 16.869 1.00 92.94 174 LEU A CA 1
ATOM 1355 C C . LEU A 1 174 ? 0.478 -7.608 16.914 1.00 92.94 174 LEU A C 1
ATOM 1357 O O . LEU A 1 174 ? 0.558 -8.285 15.891 1.00 92.94 174 LEU A O 1
ATOM 1361 N N . GLN A 1 175 ? 0.275 -8.153 18.115 1.00 92.62 175 GLN A N 1
ATOM 1362 C CA . GLN A 1 175 ? -0.036 -9.576 18.326 1.00 92.62 175 GLN A CA 1
ATOM 1363 C C . GLN A 1 175 ? -1.523 -9.823 18.599 1.00 92.62 175 GLN A C 1
ATOM 1365 O O . GLN A 1 175 ? -2.003 -10.946 18.457 1.00 92.62 175 GLN A O 1
ATOM 1370 N N . GLN A 1 176 ? -2.234 -8.781 19.025 1.00 92.56 176 GLN A N 1
ATOM 1371 C CA . GLN A 1 176 ? -3.660 -8.784 19.320 1.00 92.56 176 GLN A CA 1
ATOM 1372 C C . GLN A 1 176 ? -4.256 -7.470 18.821 1.00 92.56 176 GLN A C 1
ATOM 1374 O O . GLN A 1 176 ? -3.576 -6.442 18.798 1.00 92.56 176 GLN A O 1
ATOM 1379 N N . ALA A 1 177 ? -5.522 -7.515 18.425 1.00 94.62 177 ALA A N 1
ATOM 1380 C CA . ALA A 1 177 ? -6.276 -6.353 17.989 1.00 94.62 177 ALA A CA 1
ATOM 1381 C C . ALA A 1 177 ? -7.748 -6.516 18.372 1.00 94.62 177 ALA A C 1
ATOM 1383 O O . ALA A 1 177 ? -8.231 -7.636 18.556 1.00 94.62 177 ALA A O 1
ATOM 1384 N N . HIS A 1 178 ? -8.457 -5.397 18.478 1.00 95.06 178 HIS A N 1
ATOM 1385 C CA . HIS A 1 178 ? -9.892 -5.364 18.745 1.00 95.06 178 HIS A CA 1
ATOM 1386 C C . HIS A 1 178 ? -10.652 -4.813 17.563 1.00 95.06 178 HIS A C 1
ATOM 1388 O O . HIS A 1 178 ? -10.288 -3.788 16.999 1.00 95.06 178 HIS A O 1
ATOM 1394 N N . VAL A 1 179 ? -11.735 -5.489 17.226 1.00 95.56 179 VAL A N 1
ATOM 1395 C CA . VAL A 1 179 ? -12.676 -5.156 16.177 1.00 95.56 179 VAL A CA 1
ATOM 1396 C C . VAL A 1 179 ? -13.564 -4.006 16.629 1.00 95.56 179 VAL A C 1
ATOM 1398 O O . VAL A 1 179 ? -14.413 -4.152 17.502 1.00 95.56 179 VAL A O 1
ATOM 1401 N N . GLN A 1 180 ? -13.387 -2.856 15.984 1.00 94.56 180 GLN A N 1
ATOM 1402 C CA . GLN A 1 180 ? -14.275 -1.701 16.116 1.00 94.56 180 GLN A CA 1
ATOM 1403 C C . GLN A 1 180 ? -15.445 -1.794 15.135 1.00 94.56 180 GLN A C 1
ATOM 1405 O O . GLN A 1 180 ? -16.576 -1.438 15.461 1.00 94.56 180 GLN A O 1
ATOM 1410 N N . LYS A 1 181 ? -15.173 -2.277 13.916 1.00 94.56 181 LYS A N 1
ATOM 1411 C CA . LYS A 1 181 ? -16.183 -2.607 12.902 1.00 94.56 181 LYS A CA 1
ATOM 1412 C C . LYS A 1 181 ? -15.749 -3.860 12.162 1.00 94.56 181 LYS A C 1
ATOM 1414 O O . LYS A 1 181 ? -14.668 -3.867 11.571 1.00 94.56 181 LYS A O 1
ATOM 1419 N N . ASP A 1 182 ? -16.583 -4.893 12.202 1.00 95.50 182 ASP A N 1
ATOM 1420 C CA . ASP A 1 182 ? -16.333 -6.124 11.456 1.00 95.50 182 ASP A CA 1
ATOM 1421 C C . ASP A 1 182 ? -16.655 -5.946 9.966 1.00 95.50 182 ASP A C 1
ATOM 1423 O O . ASP A 1 182 ? -17.310 -4.975 9.583 1.00 95.50 182 ASP A O 1
ATOM 1427 N N . TRP A 1 183 ? -16.170 -6.871 9.139 1.00 96.31 183 TRP A N 1
ATOM 1428 C CA . TRP A 1 183 ? -16.166 -6.807 7.679 1.00 96.31 183 TRP A CA 1
ATOM 1429 C C . TRP A 1 183 ? -17.404 -6.152 7.043 1.00 96.31 183 TRP A C 1
ATOM 1431 O O . TRP A 1 183 ? -18.463 -6.773 6.932 1.00 96.31 183 TRP A O 1
ATOM 1441 N N . PHE A 1 184 ? -17.232 -4.945 6.505 1.00 96.38 184 PHE A N 1
ATOM 1442 C CA . PHE A 1 184 ? -18.265 -4.195 5.786 1.00 96.38 184 PHE A CA 1
ATOM 1443 C C . PHE A 1 184 ? -17.811 -3.850 4.358 1.00 96.38 184 PHE A C 1
ATOM 1445 O O . PHE A 1 184 ? -16.614 -3.684 4.116 1.00 96.38 184 PHE A O 1
ATOM 1452 N N . PRO A 1 185 ? -18.731 -3.765 3.381 1.00 96.31 185 PRO A N 1
ATOM 1453 C CA . PRO A 1 185 ? -18.372 -3.395 2.017 1.00 96.31 185 PRO A CA 1
ATOM 1454 C C . PRO A 1 185 ? -18.003 -1.910 1.935 1.00 96.31 185 PRO A C 1
ATOM 1456 O O . PRO A 1 185 ? -18.698 -1.054 2.484 1.00 96.31 185 PRO A O 1
ATOM 1459 N N . ALA A 1 186 ? -16.937 -1.598 1.205 1.00 95.31 186 ALA A N 1
ATOM 1460 C CA . ALA A 1 186 ? -16.632 -0.235 0.801 1.00 95.31 186 ALA A CA 1
ATOM 1461 C C . ALA A 1 186 ? -17.510 0.149 -0.402 1.00 95.31 186 ALA A C 1
ATOM 1463 O O . ALA A 1 186 ? -17.623 -0.614 -1.363 1.00 95.31 186 ALA A O 1
ATOM 1464 N N . GLY A 1 187 ? -18.136 1.324 -0.346 1.00 95.31 187 GLY A N 1
ATOM 1465 C CA . GLY A 1 187 ? -18.901 1.910 -1.450 1.00 95.31 187 GLY A CA 1
ATOM 1466 C C . GLY A 1 187 ? -18.312 3.248 -1.894 1.00 95.31 187 GLY A C 1
ATOM 1467 O O . GLY A 1 187 ? -17.300 3.688 -1.356 1.00 95.31 187 GLY A O 1
ATOM 1468 N N . HIS A 1 188 ? -18.957 3.910 -2.855 1.00 95.25 188 HIS A N 1
ATOM 1469 C CA . HIS A 1 188 ? -18.558 5.249 -3.322 1.00 95.25 188 HIS A CA 1
ATOM 1470 C C . HIS A 1 188 ? -19.053 6.391 -2.414 1.00 95.25 188 HIS A C 1
ATOM 1472 O O . HIS A 1 188 ? -18.594 7.527 -2.534 1.00 95.25 188 HIS A O 1
ATOM 1478 N N . GLU A 1 189 ? -19.948 6.082 -1.475 1.00 96.81 189 GLU A N 1
ATOM 1479 C CA . GLU A 1 189 ? -20.398 7.010 -0.440 1.00 96.81 189 GLU A CA 1
ATOM 1480 C C . GLU A 1 189 ? -19.419 7.046 0.736 1.00 96.81 189 GLU A C 1
ATOM 1482 O O . GLU A 1 189 ? -18.803 6.035 1.085 1.00 96.81 189 GLU A O 1
ATOM 1487 N N . TRP A 1 190 ? -19.297 8.213 1.370 1.00 97.19 190 TRP A N 1
ATOM 1488 C CA . TRP A 1 190 ? -18.473 8.368 2.566 1.00 97.19 190 TRP A CA 1
ATOM 1489 C C . TRP A 1 190 ? -19.072 7.601 3.746 1.00 97.19 190 TRP A C 1
ATOM 1491 O O . TRP A 1 190 ? -20.212 7.820 4.148 1.00 97.19 190 TRP A O 1
ATOM 1501 N N . VAL A 1 191 ? -18.260 6.729 4.337 1.00 97.31 191 VAL A N 1
ATOM 1502 C CA . VAL A 1 191 ? -18.563 5.990 5.559 1.00 97.31 191 VAL A CA 1
ATOM 1503 C C . VAL A 1 191 ? -17.701 6.540 6.684 1.00 97.31 191 VAL A C 1
ATOM 1505 O O . VAL A 1 191 ? -16.471 6.504 6.624 1.00 97.31 191 VAL A O 1
ATOM 1508 N N . THR A 1 192 ? -18.337 7.014 7.751 1.00 97.38 192 THR A N 1
ATOM 1509 C CA . THR A 1 192 ? -17.632 7.447 8.959 1.00 97.38 192 THR A CA 1
ATOM 1510 C C . THR A 1 192 ? -17.085 6.233 9.710 1.00 97.38 192 THR A C 1
ATOM 1512 O O . THR A 1 192 ? -17.841 5.382 10.185 1.00 97.38 192 THR A O 1
ATOM 1515 N N . LEU A 1 193 ? -15.764 6.135 9.833 1.00 95.69 193 LEU A N 1
ATOM 1516 C CA . LEU A 1 193 ? -15.061 5.076 10.563 1.00 95.69 193 LEU A CA 1
ATOM 1517 C C . LEU A 1 193 ? -14.926 5.414 12.048 1.00 95.69 193 LEU A C 1
ATOM 1519 O O . LEU A 1 193 ? -15.163 4.558 12.895 1.00 95.69 193 LEU A O 1
ATOM 1523 N N . HIS A 1 194 ? -14.612 6.673 12.347 1.00 94.62 194 HIS A N 1
ATOM 1524 C CA . HIS A 1 194 ? -14.454 7.214 13.694 1.00 94.62 194 HIS A CA 1
ATOM 1525 C C . HIS A 1 194 ? -15.016 8.637 13.743 1.00 94.62 194 HIS A C 1
ATOM 1527 O O . HIS A 1 194 ? -14.905 9.365 12.759 1.00 94.62 194 HIS A O 1
ATOM 1533 N N . ASN A 1 195 ? -15.613 9.042 14.867 1.00 95.38 195 ASN A N 1
ATOM 1534 C CA . ASN A 1 195 ? -16.063 10.418 15.086 1.00 95.38 195 ASN A CA 1
ATOM 1535 C C . ASN A 1 195 ? -16.120 10.737 16.583 1.00 95.38 195 ASN A C 1
ATOM 1537 O O . ASN A 1 195 ? -17.004 10.262 17.298 1.00 95.38 195 ASN A O 1
ATOM 1541 N N . THR A 1 196 ? -15.180 11.545 17.059 1.00 93.31 196 THR A N 1
ATOM 1542 C CA . THR A 1 196 ? -15.160 12.040 18.435 1.00 93.31 196 THR A CA 1
ATOM 1543 C C . THR A 1 196 ? -14.738 13.501 18.475 1.00 93.31 196 THR A C 1
ATOM 1545 O O . THR A 1 196 ? -14.084 14.017 17.574 1.00 93.31 196 THR A O 1
ATOM 1548 N N . LYS A 1 197 ? -15.051 14.180 19.582 1.00 92.19 197 LYS A N 1
ATOM 1549 C CA . LYS A 1 197 ? -14.558 15.545 19.817 1.00 92.19 197 LYS A CA 1
ATOM 1550 C C . LYS A 1 197 ? -13.034 15.613 19.962 1.00 92.19 197 LYS A C 1
ATOM 1552 O O . LYS A 1 197 ? -12.462 16.663 19.709 1.00 92.19 197 LYS A O 1
ATOM 1557 N N . ARG A 1 198 ? -12.403 14.524 20.417 1.00 90.62 198 ARG A N 1
ATOM 1558 C CA . ARG A 1 198 ? -10.983 14.490 20.790 1.00 90.62 198 ARG A CA 1
ATOM 1559 C C . ARG A 1 198 ? -10.069 14.317 19.582 1.00 90.62 198 ARG A C 1
ATOM 1561 O O . ARG A 1 198 ? -9.089 15.039 19.487 1.00 90.62 198 ARG A O 1
ATOM 1568 N N . TRP A 1 199 ? -10.410 13.411 18.665 1.00 92.75 199 TRP A N 1
ATOM 1569 C CA . TRP A 1 199 ? -9.588 13.090 17.486 1.00 92.75 199 TRP A CA 1
ATOM 1570 C C . TRP A 1 199 ? -10.236 13.498 16.156 1.00 92.75 199 TRP A C 1
ATOM 1572 O O . TRP A 1 199 ? -9.676 13.258 15.090 1.00 92.75 199 TRP A O 1
ATOM 1582 N N . GLY A 1 200 ? -11.412 14.127 16.207 1.00 93.69 200 GLY A N 1
ATOM 1583 C CA . GLY A 1 200 ? -12.180 14.487 15.024 1.00 93.69 200 GLY A CA 1
ATOM 1584 C C . GLY A 1 200 ? -12.877 13.281 14.399 1.00 93.69 200 GLY A C 1
ATOM 1585 O O . GLY A 1 200 ? -13.234 12.314 15.078 1.00 93.69 200 GLY A O 1
ATOM 1586 N N . SER A 1 201 ? -13.094 13.353 13.090 1.00 95.44 201 SER A N 1
ATOM 1587 C CA . SER A 1 201 ? -13.699 12.283 12.305 1.00 95.44 201 SER A CA 1
ATOM 1588 C C . SER A 1 201 ? -12.709 11.706 11.306 1.00 95.44 201 SER A C 1
ATOM 1590 O O . SER A 1 201 ? -11.906 12.443 10.743 1.00 95.44 201 SER A O 1
ATOM 1592 N N . LEU A 1 202 ? -12.794 10.395 11.093 1.00 96.69 202 LEU A N 1
ATOM 1593 C CA . LEU A 1 202 ? -12.132 9.673 10.013 1.00 96.69 202 LEU A CA 1
ATOM 1594 C C . LEU A 1 202 ? -13.218 9.057 9.145 1.00 96.69 202 LEU A C 1
ATOM 1596 O O . LEU A 1 202 ? -14.059 8.302 9.638 1.00 96.69 202 LEU A O 1
ATOM 1600 N N . GLU A 1 203 ? -13.178 9.355 7.858 1.00 97.88 203 GLU A N 1
ATOM 1601 C CA . GLU A 1 203 ? -14.131 8.858 6.876 1.00 97.88 203 GLU A CA 1
ATOM 1602 C C . GLU A 1 203 ? -13.400 8.166 5.735 1.00 97.88 203 GLU A C 1
ATOM 1604 O O . GLU A 1 203 ? -12.255 8.499 5.414 1.00 97.88 203 GLU A O 1
ATOM 1609 N N . LEU A 1 204 ? -14.079 7.209 5.112 1.00 97.62 204 LEU A N 1
ATOM 1610 C CA . LEU A 1 204 ? -13.555 6.443 3.995 1.00 97.62 204 LEU A CA 1
ATOM 1611 C C . LEU A 1 204 ? -14.607 6.272 2.902 1.00 97.62 204 LEU A C 1
ATOM 1613 O O . LEU A 1 204 ? -15.788 6.124 3.198 1.00 97.62 204 LEU A O 1
ATOM 1617 N N . ARG A 1 205 ? -14.161 6.200 1.649 1.00 96.69 205 ARG A N 1
ATOM 1618 C CA . ARG A 1 205 ? -14.927 5.648 0.522 1.00 96.69 205 ARG A CA 1
ATOM 1619 C C . ARG A 1 205 ? -14.004 4.922 -0.454 1.00 96.69 205 ARG A C 1
ATOM 1621 O O . ARG A 1 205 ? -12.784 5.057 -0.366 1.00 96.69 205 ARG A O 1
ATOM 1628 N N . LEU A 1 206 ? -14.563 4.192 -1.410 1.00 95.19 206 LEU A N 1
ATOM 1629 C CA . LEU A 1 206 ? -13.826 3.808 -2.612 1.00 95.19 206 LEU A CA 1
ATOM 1630 C C . LEU A 1 206 ? -13.518 5.047 -3.446 1.00 95.19 206 LEU A C 1
ATOM 1632 O O . LEU A 1 206 ? -14.354 5.947 -3.561 1.00 95.19 206 LEU A O 1
ATOM 1636 N N . ALA A 1 207 ? -12.315 5.087 -4.017 1.00 93.19 207 ALA A N 1
ATOM 1637 C CA . ALA A 1 207 ? -11.995 6.079 -5.028 1.00 93.19 207 ALA A CA 1
ATOM 1638 C C . ALA A 1 207 ? -12.945 5.917 -6.221 1.00 93.19 207 ALA A C 1
ATOM 1640 O O . ALA A 1 207 ? -13.422 4.815 -6.511 1.00 93.19 207 ALA A O 1
ATOM 1641 N N . ASP A 1 208 ? -13.241 7.030 -6.886 1.00 88.00 208 ASP A N 1
ATOM 1642 C CA . ASP A 1 208 ? -14.028 6.990 -8.110 1.00 88.00 208 ASP A CA 1
ATOM 1643 C C . ASP A 1 208 ? -13.294 6.104 -9.133 1.00 88.00 208 ASP A C 1
ATOM 1645 O O . ASP A 1 208 ? -12.061 6.165 -9.206 1.00 88.00 208 ASP A O 1
ATOM 1649 N N . PRO A 1 209 ? -14.014 5.233 -9.864 1.00 75.00 209 PRO A N 1
ATOM 1650 C CA . PRO A 1 209 ? -13.392 4.323 -10.808 1.00 75.00 209 PRO A CA 1
ATOM 1651 C C . PRO A 1 209 ? -12.789 5.154 -11.936 1.00 75.00 209 PRO A C 1
ATOM 1653 O O . PRO A 1 209 ? -13.490 5.636 -12.823 1.00 75.00 209 PRO A O 1
ATOM 1656 N N . ASP A 1 210 ? -11.480 5.350 -11.879 1.00 73.44 210 ASP A N 1
ATOM 1657 C CA . ASP A 1 210 ? -10.729 5.853 -13.012 1.00 73.44 210 ASP A CA 1
ATOM 1658 C C . ASP A 1 210 ? -10.511 4.661 -13.955 1.00 73.44 210 ASP A C 1
ATOM 1660 O O . ASP A 1 210 ? -9.917 3.665 -13.530 1.00 73.44 210 ASP A O 1
ATOM 1664 N N . PRO A 1 211 ? -10.997 4.713 -15.211 1.00 62.22 211 PRO A N 1
ATOM 1665 C CA . PRO A 1 211 ? -10.774 3.641 -16.181 1.00 62.22 211 PRO A CA 1
ATOM 1666 C C . PRO A 1 211 ? -9.284 3.341 -16.400 1.00 62.22 211 PRO A C 1
ATOM 1668 O O . PRO A 1 211 ? -8.949 2.251 -16.853 1.00 62.22 211 PRO A O 1
ATOM 1671 N N . ASN A 1 212 ? -8.407 4.285 -16.049 1.00 61.44 212 ASN A N 1
ATOM 1672 C CA . ASN A 1 212 ? -6.955 4.165 -16.122 1.00 61.44 212 ASN A CA 1
ATOM 1673 C C . ASN A 1 212 ? -6.289 4.162 -14.734 1.00 61.44 212 ASN A C 1
ATOM 1675 O O . ASN A 1 212 ? -5.070 4.308 -14.639 1.00 61.44 212 ASN A O 1
ATOM 1679 N N . GLY A 1 213 ? -7.064 4.049 -13.652 1.00 66.19 213 GLY A N 1
ATOM 1680 C CA . GLY A 1 213 ? -6.572 4.141 -12.282 1.00 66.19 213 GLY A CA 1
ATOM 1681 C C . GLY A 1 213 ? -6.509 2.793 -11.580 1.00 66.19 213 GLY A C 1
ATOM 1682 O O . GLY A 1 213 ? -7.234 1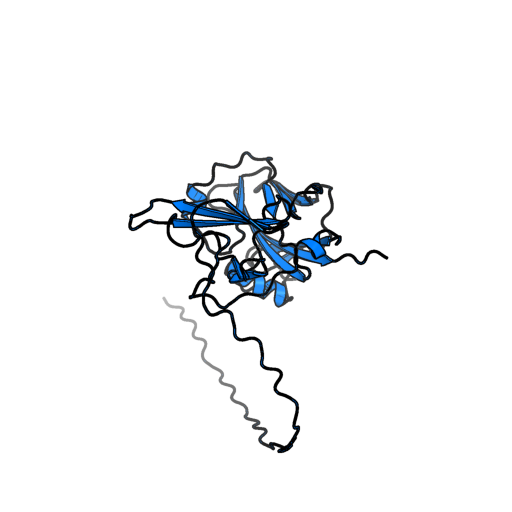.848 -11.881 1.00 66.19 213 GLY A O 1
ATOM 1683 N N . THR A 1 214 ? -5.592 2.692 -10.625 1.00 79.31 214 THR A N 1
ATOM 1684 C CA . THR A 1 214 ? -5.506 1.536 -9.729 1.00 79.31 214 THR A CA 1
ATOM 1685 C C . THR A 1 214 ? -6.684 1.563 -8.756 1.00 79.31 214 THR A C 1
ATOM 1687 O O . THR A 1 214 ? -7.025 2.631 -8.245 1.00 79.31 214 THR A O 1
ATOM 1690 N N . LEU A 1 215 ? -7.261 0.395 -8.442 1.00 87.38 215 LEU A N 1
ATOM 1691 C CA . LEU A 1 215 ? -8.238 0.260 -7.359 1.00 87.38 215 LEU A CA 1
ATOM 1692 C C . LEU A 1 215 ? -7.691 0.923 -6.090 1.00 87.38 215 LEU A C 1
ATOM 1694 O O . LEU A 1 215 ? -6.594 0.606 -5.641 1.00 87.38 215 LEU A O 1
ATOM 1698 N N . ALA A 1 216 ? -8.436 1.854 -5.511 1.00 92.00 216 ALA A N 1
ATOM 1699 C CA . ALA A 1 216 ? -7.972 2.615 -4.364 1.00 92.00 216 ALA A CA 1
ATOM 1700 C C . ALA A 1 216 ? -9.128 2.947 -3.424 1.00 92.00 216 ALA A C 1
ATOM 1702 O O . ALA A 1 216 ? -10.293 3.004 -3.822 1.00 92.00 216 ALA A O 1
ATOM 1703 N N . ILE A 1 217 ? -8.789 3.209 -2.167 1.00 95.06 217 ILE A N 1
ATOM 1704 C CA . ILE A 1 217 ? -9.694 3.833 -1.201 1.00 95.06 217 ILE A CA 1
ATOM 1705 C C . ILE A 1 217 ? -9.258 5.274 -0.968 1.00 95.06 217 ILE A C 1
ATOM 1707 O O . ILE A 1 217 ? -8.083 5.621 -1.085 1.00 95.06 217 ILE A O 1
ATOM 1711 N N . MET A 1 218 ? -10.213 6.123 -0.626 1.00 96.19 218 MET A N 1
ATOM 1712 C CA . MET A 1 218 ? -9.964 7.485 -0.184 1.00 96.19 218 MET A CA 1
ATOM 1713 C C . MET A 1 218 ? -10.268 7.563 1.300 1.00 96.19 218 MET A C 1
ATOM 1715 O O . MET A 1 218 ? -11.356 7.177 1.723 1.00 96.19 218 MET A O 1
ATOM 1719 N N . VAL A 1 219 ? -9.333 8.098 2.074 1.00 96.56 219 VAL A N 1
ATOM 1720 C CA . VAL A 1 219 ? -9.542 8.420 3.487 1.00 96.56 219 VAL A CA 1
ATOM 1721 C C . VAL A 1 219 ? -9.430 9.918 3.686 1.00 96.56 219 VAL A C 1
ATOM 1723 O O . VAL A 1 219 ? -8.578 10.565 3.081 1.00 96.56 219 VAL A O 1
ATOM 1726 N N . ARG A 1 220 ? -10.274 10.493 4.534 1.00 95.62 220 ARG A N 1
ATOM 1727 C CA . ARG A 1 220 ? -10.136 11.891 4.952 1.00 95.62 220 ARG A CA 1
ATOM 1728 C C . ARG A 1 220 ? -10.374 12.012 6.443 1.00 95.62 220 ARG A C 1
ATOM 1730 O O . ARG A 1 220 ? -11.141 11.240 7.015 1.00 95.62 220 ARG A O 1
ATOM 1737 N N . SER A 1 221 ? -9.722 12.993 7.048 1.00 95.19 221 SER A N 1
ATOM 1738 C CA . SER A 1 221 ? -9.881 13.306 8.461 1.00 95.19 221 SER A CA 1
ATOM 1739 C C . SER A 1 221 ? -10.146 14.788 8.647 1.00 95.19 221 SER A C 1
ATOM 1741 O O . SER A 1 221 ? -9.613 15.604 7.897 1.00 95.19 221 SER A O 1
ATOM 1743 N N . THR A 1 222 ? -10.952 15.145 9.644 1.00 93.81 222 THR A N 1
ATOM 1744 C CA . THR A 1 222 ? -11.085 16.547 10.078 1.00 93.81 222 THR A CA 1
ATOM 1745 C C . THR A 1 222 ? -9.933 16.996 10.978 1.00 93.81 222 THR A C 1
ATOM 1747 O O . THR A 1 222 ? -9.794 18.193 11.206 1.00 93.81 222 THR A O 1
ATOM 1750 N N . GLY A 1 223 ? -9.151 16.058 11.518 1.00 88.75 223 GLY A N 1
ATOM 1751 C CA . GLY A 1 223 ? -7.911 16.325 12.251 1.00 88.75 223 GLY A CA 1
ATOM 1752 C C . GLY A 1 223 ? -6.672 15.967 11.431 1.00 88.75 223 GLY A C 1
ATOM 1753 O O . GLY A 1 223 ? -6.775 15.582 10.262 1.00 88.75 223 GLY A O 1
ATOM 1754 N N . ASP A 1 224 ? -5.505 16.038 12.065 1.00 88.88 224 ASP A N 1
ATOM 1755 C CA . ASP A 1 224 ? -4.252 15.609 11.449 1.00 88.88 224 ASP A CA 1
ATOM 1756 C C . ASP A 1 224 ? -4.256 14.085 11.283 1.00 88.88 224 ASP A C 1
ATOM 1758 O O . ASP A 1 224 ? -4.497 13.337 12.235 1.00 88.88 224 ASP A O 1
ATOM 1762 N N . LEU A 1 225 ? -4.012 13.628 10.056 1.00 90.88 225 LEU A N 1
ATOM 1763 C CA . LEU A 1 225 ? -4.009 12.216 9.686 1.00 90.88 225 LEU A CA 1
ATOM 1764 C C . LEU A 1 225 ? -2.659 11.841 9.088 1.00 90.88 225 LEU A C 1
ATOM 1766 O O . LEU A 1 225 ? -2.249 12.403 8.073 1.00 90.88 225 LEU A O 1
ATOM 1770 N N . SER A 1 226 ? -2.020 10.821 9.652 1.00 90.44 226 SER A N 1
ATOM 1771 C CA . SER A 1 226 ? -0.950 10.085 8.982 1.00 90.44 226 SER A CA 1
ATOM 1772 C C . SER A 1 226 ? -1.409 8.661 8.671 1.00 90.44 226 SER A C 1
ATOM 1774 O O . SER A 1 226 ? -2.265 8.095 9.351 1.00 90.44 226 SER A O 1
ATOM 1776 N N . VAL A 1 227 ? -0.890 8.098 7.576 1.00 89.94 227 VAL A N 1
ATOM 1777 C CA . VAL A 1 227 ? -1.210 6.726 7.157 1.00 89.94 227 VAL A CA 1
ATOM 1778 C C . VAL A 1 227 ? 0.080 6.016 6.790 1.00 89.94 227 VAL A C 1
ATOM 1780 O O . VAL A 1 227 ? 0.770 6.487 5.881 1.00 89.94 227 VAL A O 1
ATOM 1783 N N . ASP A 1 228 ? 0.352 4.899 7.460 1.00 88.44 228 ASP A N 1
ATOM 1784 C CA . ASP A 1 228 ? 1.440 3.962 7.174 1.00 88.44 228 ASP A CA 1
ATOM 1785 C C . ASP A 1 228 ? 0.882 2.667 6.556 1.00 88.44 228 ASP A C 1
ATOM 1787 O O . ASP A 1 228 ? -0.171 2.163 6.945 1.00 88.44 228 ASP A O 1
ATOM 1791 N N . THR A 1 229 ? 1.593 2.146 5.560 1.00 85.94 229 THR A N 1
ATOM 1792 C CA . THR A 1 229 ? 1.247 0.938 4.787 1.00 85.94 229 THR A CA 1
ATOM 1793 C C . THR A 1 229 ? 2.233 -0.204 4.986 1.00 85.94 229 THR A C 1
ATOM 1795 O O . THR A 1 229 ? 1.965 -1.322 4.557 1.00 85.94 229 THR A O 1
ATOM 1798 N N . THR A 1 230 ? 3.388 0.069 5.591 1.00 77.75 230 THR A N 1
ATOM 1799 C CA . THR A 1 230 ? 4.529 -0.851 5.599 1.00 77.75 230 THR A CA 1
ATOM 1800 C C . THR A 1 230 ? 4.753 -1.501 6.957 1.00 77.75 230 THR A C 1
ATOM 1802 O O . THR A 1 230 ? 5.435 -2.523 7.030 1.00 77.75 230 THR A O 1
ATOM 1805 N N . GLY A 1 231 ? 4.236 -0.891 8.029 1.00 75.50 231 GLY A N 1
ATOM 1806 C CA . GLY A 1 231 ? 4.474 -1.305 9.412 1.00 75.50 231 GLY A CA 1
ATOM 1807 C C . GLY A 1 231 ? 5.916 -1.111 9.882 1.00 75.50 231 GLY A C 1
ATOM 1808 O O . GLY A 1 231 ? 6.229 -1.299 11.056 1.00 75.50 231 GLY A O 1
ATOM 1809 N N . ARG A 1 232 ? 6.812 -0.680 8.990 1.00 69.69 232 ARG A N 1
ATOM 1810 C CA . ARG A 1 232 ? 8.165 -0.275 9.341 1.00 69.69 232 ARG A CA 1
ATOM 1811 C C . ARG A 1 232 ? 8.115 1.212 9.645 1.00 69.69 232 ARG A C 1
ATOM 1813 O O . ARG A 1 232 ? 8.021 2.022 8.728 1.00 69.69 232 ARG A O 1
ATOM 1820 N N . GLU A 1 233 ? 8.205 1.557 10.928 1.00 59.47 233 GLU A N 1
ATOM 1821 C CA . GLU A 1 233 ? 8.346 2.950 11.343 1.00 59.47 233 GLU A CA 1
ATOM 1822 C C . GLU A 1 233 ? 9.528 3.578 10.606 1.00 59.47 233 GLU A C 1
ATOM 1824 O O . GLU A 1 233 ? 10.691 3.215 10.801 1.00 59.47 233 GLU A O 1
ATOM 1829 N N . ASN A 1 234 ? 9.213 4.513 9.719 1.00 64.75 234 ASN A N 1
ATOM 1830 C CA . ASN A 1 234 ? 10.200 5.289 9.009 1.00 64.75 234 ASN A CA 1
ATOM 1831 C C . ASN A 1 234 ? 10.177 6.715 9.563 1.00 64.75 234 ASN A C 1
ATOM 1833 O O . ASN A 1 234 ? 9.426 7.558 9.065 1.00 64.75 234 ASN A O 1
ATOM 1837 N N . PRO A 1 235 ? 10.994 7.016 10.588 1.00 63.25 235 PRO A N 1
ATOM 1838 C CA . PRO A 1 235 ? 10.963 8.320 11.241 1.00 63.25 235 PRO A CA 1
ATOM 1839 C C . PRO A 1 235 ? 11.300 9.465 10.277 1.00 63.25 235 PRO A C 1
ATOM 1841 O O . PRO A 1 235 ? 10.920 10.601 10.533 1.00 63.25 235 PRO A O 1
ATOM 1844 N N . PHE A 1 236 ? 11.976 9.186 9.157 1.00 63.38 236 PHE A N 1
ATOM 1845 C CA . PHE A 1 236 ? 12.348 10.202 8.177 1.00 63.38 236 PHE A CA 1
ATOM 1846 C C . PHE A 1 236 ? 11.224 10.552 7.199 1.00 63.38 236 PHE A C 1
ATOM 1848 O O . PHE A 1 236 ? 11.119 11.713 6.813 1.00 63.38 236 PHE A O 1
ATOM 1855 N N . GLU A 1 237 ? 10.358 9.607 6.820 1.00 65.31 237 GLU A N 1
ATOM 1856 C CA . GLU A 1 237 ? 9.218 9.921 5.942 1.00 65.31 237 GLU A CA 1
ATOM 1857 C C . GLU A 1 237 ? 8.242 10.878 6.621 1.00 65.31 237 GLU A C 1
ATOM 1859 O O . GLU A 1 237 ? 7.795 11.841 6.002 1.00 65.31 237 GLU A O 1
ATOM 1864 N N . SER A 1 238 ? 7.991 10.680 7.915 1.00 62.75 238 SER A N 1
ATOM 1865 C CA . SER A 1 238 ? 7.149 11.567 8.721 1.00 62.75 238 SER A CA 1
ATOM 1866 C C . SER A 1 238 ? 7.690 12.999 8.800 1.00 62.75 238 SER A C 1
ATOM 1868 O O . SER A 1 238 ? 6.912 13.934 8.949 1.00 62.75 238 SER A O 1
ATOM 1870 N N . LEU A 1 239 ? 9.014 13.179 8.698 1.00 65.06 239 LEU A N 1
ATOM 1871 C CA . LEU A 1 239 ? 9.669 14.493 8.732 1.00 65.06 239 LEU A CA 1
ATOM 1872 C C . LEU A 1 239 ? 9.670 15.201 7.372 1.00 65.06 239 LEU A C 1
ATOM 1874 O O . LEU A 1 239 ? 9.764 16.425 7.323 1.00 65.06 239 LEU A O 1
ATOM 1878 N N . LEU A 1 240 ? 9.613 14.439 6.278 1.00 70.44 240 LEU A N 1
ATOM 1879 C CA . LEU A 1 240 ? 9.650 14.963 4.910 1.00 70.44 240 LEU A CA 1
ATOM 1880 C C . LEU A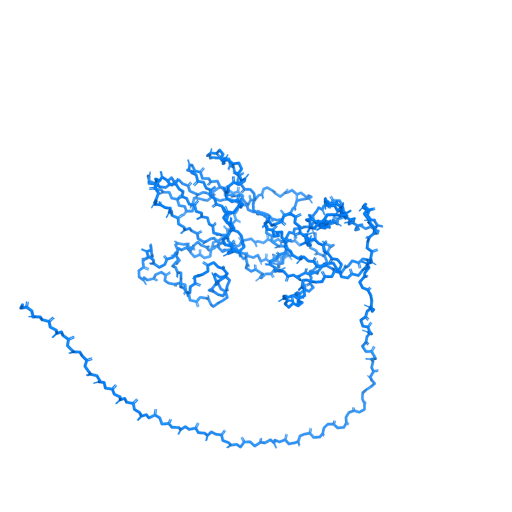 1 240 ? 8.256 15.112 4.294 1.00 70.44 240 LEU A C 1
ATOM 1882 O O . LEU A 1 240 ? 8.098 15.848 3.319 1.00 70.44 240 LEU A O 1
ATOM 1886 N N . ALA A 1 241 ? 7.253 14.421 4.837 1.00 67.62 241 ALA A N 1
ATOM 1887 C CA . ALA A 1 241 ? 5.882 14.543 4.378 1.00 67.62 241 ALA A CA 1
ATOM 1888 C C . ALA A 1 241 ? 5.377 15.973 4.640 1.00 67.62 241 ALA A C 1
ATOM 1890 O O . ALA A 1 241 ? 5.426 16.442 5.781 1.00 67.62 241 ALA A O 1
ATOM 1891 N N . PRO A 1 242 ? 4.886 16.689 3.611 1.00 70.69 242 PRO A N 1
ATOM 1892 C CA . PRO A 1 242 ? 4.278 17.989 3.831 1.00 70.69 242 PRO A CA 1
ATOM 1893 C C . PRO A 1 242 ? 3.087 17.838 4.790 1.00 70.69 242 PRO A C 1
ATOM 1895 O O . PRO A 1 242 ? 2.375 16.828 4.715 1.00 70.69 242 PRO A O 1
ATOM 1898 N N . PRO A 1 243 ? 2.848 18.821 5.679 1.00 69.94 243 PRO A N 1
ATOM 1899 C CA . PRO A 1 243 ? 1.704 18.781 6.575 1.00 69.94 243 PRO A CA 1
ATOM 1900 C C . PRO A 1 243 ? 0.430 18.649 5.743 1.00 69.94 243 PRO A C 1
ATOM 1902 O O . PRO A 1 243 ? 0.182 19.433 4.823 1.00 69.94 243 PRO A O 1
ATOM 1905 N N . MET A 1 244 ? -0.361 17.621 6.037 1.00 74.19 244 MET A N 1
ATOM 1906 C CA . MET A 1 244 ? -1.622 17.412 5.341 1.00 74.19 244 MET A CA 1
ATOM 1907 C C . MET A 1 244 ? -2.611 18.495 5.753 1.00 74.19 244 MET A C 1
ATOM 1909 O O . MET A 1 244 ? -2.806 18.750 6.936 1.00 74.19 244 MET A O 1
ATOM 1913 N N . THR A 1 245 ? -3.266 19.117 4.774 1.00 83.56 245 THR A N 1
ATOM 1914 C CA . THR A 1 245 ? -4.394 20.002 5.062 1.00 83.56 245 THR A CA 1
ATOM 1915 C C . THR A 1 245 ? -5.562 19.153 5.570 1.00 83.56 245 THR A C 1
ATOM 1917 O O . THR A 1 245 ? -5.985 18.237 4.852 1.00 83.56 245 THR A O 1
ATOM 1920 N N . PRO A 1 246 ? -6.101 19.433 6.770 1.00 86.94 246 PRO A N 1
ATOM 1921 C CA . PRO A 1 246 ? -7.275 18.734 7.274 1.00 86.94 246 PRO A CA 1
ATOM 1922 C C . PRO A 1 246 ? -8.427 18.783 6.264 1.00 86.94 246 PRO A C 1
ATOM 1924 O O . PRO A 1 246 ? -8.662 19.798 5.608 1.00 86.94 246 PRO A O 1
ATOM 1927 N N . GLY A 1 247 ? -9.142 17.672 6.119 1.00 86.75 247 GLY A N 1
ATOM 1928 C CA . GLY A 1 247 ? -10.253 17.511 5.181 1.00 86.75 247 GLY A CA 1
ATOM 1929 C C . GLY A 1 247 ? -9.855 17.101 3.761 1.00 86.75 247 GLY A C 1
ATOM 1930 O O . GLY A 1 247 ? -10.711 16.586 3.038 1.00 86.75 247 GLY A O 1
ATOM 1931 N N . THR A 1 248 ? -8.587 17.249 3.359 1.00 91.38 248 THR A N 1
ATOM 1932 C CA . THR A 1 248 ? -8.122 16.798 2.039 1.00 91.38 248 THR A CA 1
ATOM 1933 C C . THR A 1 248 ? -8.066 15.269 1.990 1.00 91.38 248 THR A C 1
ATOM 1935 O O . THR A 1 248 ? -7.359 14.658 2.797 1.00 91.38 248 THR A O 1
ATOM 1938 N N . PRO A 1 249 ? -8.779 14.616 1.053 1.00 92.88 249 PRO A N 1
ATOM 1939 C CA . PRO A 1 249 ? -8.725 13.168 0.924 1.00 92.88 249 PRO A CA 1
ATOM 1940 C C . PRO A 1 249 ? -7.339 12.663 0.511 1.00 92.88 249 PRO A C 1
ATOM 1942 O O . PRO A 1 249 ? -6.731 13.175 -0.428 1.00 92.88 249 PRO A O 1
ATOM 1945 N N . LYS A 1 250 ? -6.875 11.601 1.168 1.00 91.94 250 LYS A N 1
ATOM 1946 C CA . LYS A 1 250 ? -5.693 10.822 0.798 1.00 91.94 250 LYS A CA 1
ATOM 1947 C C . LYS A 1 250 ? -6.127 9.571 0.043 1.00 91.94 250 LYS A C 1
ATOM 1949 O O . LYS A 1 250 ? -6.962 8.812 0.532 1.00 91.94 250 LYS A O 1
ATOM 1954 N N . ILE A 1 251 ? -5.551 9.363 -1.137 1.00 91.50 251 ILE A N 1
ATOM 1955 C CA . ILE A 1 251 ? -5.774 8.170 -1.958 1.00 91.50 251 ILE A CA 1
ATOM 1956 C C . ILE A 1 251 ? -4.784 7.093 -1.515 1.00 91.50 251 ILE A C 1
ATOM 1958 O O . ILE A 1 251 ? -3.578 7.338 -1.460 1.00 91.50 251 ILE A O 1
ATOM 1962 N N . LEU A 1 252 ? -5.295 5.911 -1.191 1.00 91.25 252 LEU A N 1
ATOM 1963 C CA . LEU A 1 252 ? -4.512 4.750 -0.791 1.00 91.25 252 LEU A CA 1
ATOM 1964 C C . LEU A 1 252 ? -4.715 3.649 -1.842 1.00 91.25 252 LEU A C 1
ATOM 1966 O O . LEU A 1 252 ? -5.822 3.109 -1.937 1.00 91.25 252 LEU A O 1
ATOM 1970 N N . PRO A 1 253 ? -3.691 3.335 -2.656 1.00 89.06 253 PRO A N 1
ATOM 1971 C CA . PRO A 1 253 ? -3.806 2.295 -3.666 1.00 89.06 253 PRO A CA 1
ATOM 1972 C C . PRO A 1 253 ? -3.963 0.927 -3.000 1.00 89.06 253 PRO A C 1
ATOM 1974 O O . PRO A 1 253 ? -3.346 0.642 -1.972 1.00 89.06 253 PRO A O 1
ATOM 1977 N N . LEU A 1 254 ? -4.781 0.080 -3.610 1.00 88.81 254 LEU A N 1
ATOM 1978 C CA . LEU A 1 254 ? -4.993 -1.304 -3.227 1.00 88.81 254 LEU A CA 1
ATOM 1979 C C . LEU A 1 254 ? -4.351 -2.224 -4.277 1.00 88.81 254 LEU A C 1
ATOM 1981 O O . LEU A 1 254 ? -4.446 -1.947 -5.477 1.00 88.81 254 LEU A O 1
ATOM 1985 N N . PRO A 1 255 ? -3.694 -3.321 -3.863 1.00 82.81 255 PRO A N 1
ATOM 1986 C CA . PRO A 1 255 ? -3.132 -4.275 -4.810 1.00 82.81 255 PRO A CA 1
ATOM 1987 C C . PRO A 1 255 ? -4.272 -4.953 -5.582 1.00 82.81 255 PRO A C 1
ATOM 1989 O O . PRO A 1 255 ? -5.240 -5.369 -4.972 1.00 82.81 255 PRO A O 1
ATOM 1992 N N . PRO A 1 256 ? -4.195 -5.168 -6.899 1.00 73.25 256 PRO A N 1
ATOM 1993 C CA . PRO A 1 256 ? -5.315 -5.739 -7.660 1.00 73.25 256 PRO A CA 1
ATOM 1994 C C . PRO A 1 256 ? -5.496 -7.263 -7.458 1.00 73.25 256 PRO A C 1
ATOM 1996 O O . PRO A 1 256 ? -6.169 -7.935 -8.235 1.00 73.25 256 PRO A O 1
ATOM 1999 N N . GLN A 1 257 ? -4.858 -7.840 -6.440 1.00 78.19 257 GLN A N 1
ATOM 2000 C CA . GLN A 1 257 ? -4.839 -9.275 -6.177 1.00 78.19 257 GLN A CA 1
ATOM 2001 C C . GLN A 1 257 ? -6.039 -9.654 -5.306 1.00 78.19 257 GLN A C 1
ATOM 2003 O O . GLN A 1 257 ? -6.181 -9.164 -4.184 1.00 78.19 257 GLN A O 1
ATOM 2008 N N . GLY A 1 258 ? -6.887 -10.552 -5.807 1.00 75.69 258 GLY A N 1
ATOM 2009 C CA . GLY A 1 258 ? -7.964 -11.127 -5.007 1.00 75.69 258 GLY A CA 1
ATOM 2010 C C . GLY A 1 258 ? -7.416 -11.877 -3.787 1.00 75.69 258 GLY A C 1
ATOM 2011 O O . GLY A 1 258 ? -6.369 -12.513 -3.863 1.00 75.69 258 GLY A O 1
ATOM 2012 N N . ALA A 1 259 ? -8.141 -11.803 -2.672 1.00 76.81 259 ALA A N 1
ATOM 2013 C CA . ALA A 1 259 ? -7.833 -12.422 -1.380 1.00 76.81 259 ALA A CA 1
ATOM 2014 C C . ALA A 1 259 ? -6.573 -11.918 -0.647 1.00 76.81 259 ALA A C 1
ATOM 2016 O O . ALA A 1 259 ? -6.342 -12.343 0.486 1.00 76.81 259 ALA A O 1
ATOM 2017 N N . THR A 1 260 ? -5.799 -10.985 -1.211 1.00 83.00 260 THR A N 1
ATOM 2018 C CA . THR A 1 260 ? -4.702 -10.336 -0.478 1.00 83.00 260 THR A CA 1
ATOM 2019 C C . THR A 1 260 ? -5.273 -9.350 0.544 1.00 83.00 260 THR A C 1
ATOM 2021 O O . THR A 1 260 ? -6.128 -8.524 0.214 1.00 83.00 260 THR A O 1
ATOM 2024 N N . LEU A 1 261 ? -4.795 -9.432 1.790 1.00 92.00 261 LEU A N 1
ATOM 2025 C CA . LEU A 1 261 ? -5.082 -8.432 2.815 1.00 92.00 261 LEU A CA 1
ATOM 2026 C C . LEU A 1 261 ? -4.080 -7.284 2.715 1.00 92.00 261 LEU A C 1
ATOM 2028 O O . LEU A 1 261 ? -2.873 -7.509 2.737 1.00 92.00 261 LEU A O 1
ATOM 2032 N N . GLN A 1 262 ? -4.584 -6.056 2.665 1.00 92.38 262 GLN A N 1
ATOM 2033 C CA . GLN A 1 262 ? -3.780 -4.844 2.790 1.00 92.38 262 GLN A CA 1
ATOM 2034 C C . GLN A 1 262 ? -4.138 -4.145 4.096 1.00 92.38 262 GLN A C 1
ATOM 2036 O O . GLN A 1 262 ? -5.309 -3.880 4.361 1.00 92.38 262 GLN A O 1
ATOM 2041 N N . VAL A 1 263 ? -3.134 -3.820 4.905 1.00 94.62 263 VAL A N 1
ATOM 2042 C CA . VAL A 1 263 ? -3.330 -3.114 6.174 1.00 94.62 263 VAL A CA 1
ATOM 2043 C C . VAL A 1 263 ? -2.841 -1.676 6.040 1.00 94.62 263 VAL A C 1
ATOM 2045 O O . VAL A 1 263 ? -1.768 -1.420 5.491 1.00 94.62 263 VAL A O 1
ATOM 2048 N N . PHE A 1 264 ? -3.634 -0.746 6.563 1.00 94.94 264 PHE A N 1
ATOM 2049 C CA . PHE A 1 264 ? -3.284 0.660 6.717 1.00 94.94 264 PHE A CA 1
ATOM 2050 C C . PHE A 1 264 ? -3.351 1.032 8.198 1.00 94.94 264 PHE A C 1
ATOM 2052 O O . PHE A 1 264 ? -4.408 0.904 8.818 1.00 94.94 264 PHE A O 1
ATOM 2059 N N . LYS A 1 265 ? -2.245 1.516 8.764 1.00 95.44 265 LYS A N 1
ATOM 2060 C CA . LYS A 1 265 ? -2.220 2.136 10.092 1.00 95.44 265 LYS A CA 1
ATOM 2061 C C . LYS A 1 265 ? -2.532 3.620 9.934 1.00 95.44 265 LYS A C 1
ATOM 2063 O O . LYS A 1 265 ? -1.716 4.375 9.412 1.00 95.44 265 LYS A O 1
ATOM 2068 N N . CYS A 1 266 ? -3.723 4.021 10.354 1.00 95.06 266 CYS A N 1
ATOM 2069 C CA . CYS A 1 266 ? -4.187 5.401 10.376 1.00 95.06 266 CYS A CA 1
ATOM 2070 C C . CYS A 1 266 ? -3.960 5.983 11.773 1.00 95.06 266 CYS A C 1
ATOM 2072 O O . CYS A 1 266 ? -4.568 5.518 12.737 1.00 95.06 266 CYS A O 1
ATOM 2074 N N . THR A 1 267 ? -3.134 7.018 11.879 1.00 94.06 267 THR A N 1
ATOM 2075 C CA . THR A 1 267 ? -2.894 7.723 13.141 1.00 94.06 267 THR A CA 1
ATOM 2076 C C . THR A 1 267 ? -3.569 9.088 13.098 1.00 94.06 267 THR A C 1
ATOM 2078 O O . THR A 1 267 ? -3.282 9.907 12.223 1.00 94.06 267 THR A O 1
ATOM 2081 N N . LEU A 1 268 ? -4.480 9.318 14.043 1.00 92.56 268 LEU A N 1
ATOM 2082 C CA . LEU A 1 268 ? -5.200 10.576 14.221 1.00 92.56 268 LEU A CA 1
ATOM 2083 C C . LEU A 1 268 ? -4.582 11.359 15.379 1.00 92.56 268 LEU A C 1
ATOM 2085 O O . LEU A 1 268 ? -4.617 10.908 16.526 1.00 92.56 268 LEU A O 1
ATOM 2089 N N . SER A 1 269 ? -4.062 12.548 15.092 1.00 88.38 269 SER A N 1
ATOM 2090 C CA . SER A 1 269 ? -3.471 13.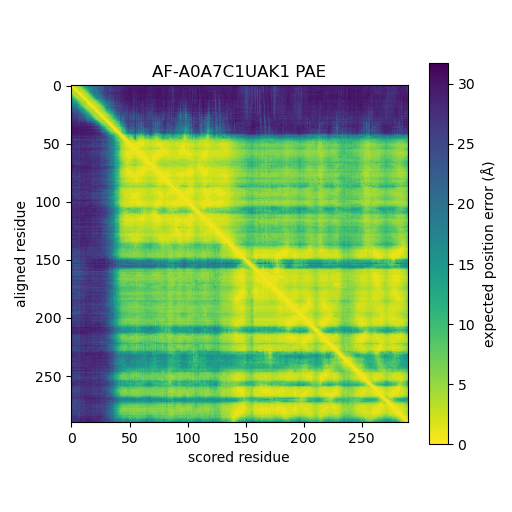438 16.095 1.00 88.38 269 SER A CA 1
ATOM 2091 C C . SER A 1 269 ? -4.439 14.582 16.381 1.00 88.38 269 SER A C 1
ATOM 2093 O O . SER A 1 269 ? -4.554 15.525 15.605 1.00 88.38 269 SER A O 1
ATOM 2095 N N . GLY A 1 270 ? -5.192 14.474 17.479 1.00 73.56 270 GLY A N 1
ATOM 2096 C CA . GLY A 1 270 ? -6.131 15.520 17.909 1.00 73.56 270 GLY A CA 1
ATOM 2097 C C . GLY A 1 270 ? -5.551 16.465 18.963 1.00 73.56 270 GLY A C 1
ATOM 2098 O O . GLY A 1 270 ? -5.837 17.660 18.968 1.00 73.56 270 GLY A O 1
ATOM 2099 N N . ILE A 1 271 ? -4.712 15.929 19.853 1.00 77.94 271 ILE A N 1
ATOM 2100 C CA . ILE A 1 271 ? -4.013 16.649 20.922 1.00 77.94 271 ILE A CA 1
ATOM 2101 C C . ILE A 1 271 ? -2.562 16.157 20.927 1.00 77.94 271 ILE A C 1
ATOM 2103 O O . ILE A 1 271 ? -2.292 14.992 20.627 1.00 77.94 271 ILE A O 1
ATOM 2107 N N . ALA A 1 272 ? -1.615 17.039 21.253 1.00 77.75 272 ALA A N 1
ATOM 2108 C CA . ALA A 1 272 ? -0.214 16.657 21.377 1.00 77.75 272 ALA A CA 1
ATOM 2109 C C . ALA A 1 272 ? -0.047 15.487 22.369 1.00 77.75 272 ALA A C 1
ATOM 2111 O O . ALA A 1 272 ? -0.603 15.525 23.466 1.00 77.75 272 ALA A O 1
ATOM 2112 N N . PHE A 1 273 ? 0.754 14.488 21.981 1.00 81.00 273 PHE A N 1
ATOM 2113 C CA . PHE A 1 273 ? 1.115 13.305 22.784 1.00 81.00 273 PHE A CA 1
ATOM 2114 C C . PHE A 1 273 ? -0.003 12.290 23.050 1.00 81.00 273 PHE A C 1
ATOM 2116 O O . PHE A 1 273 ? 0.157 11.425 23.907 1.00 81.00 273 PHE A O 1
ATOM 2123 N N . ASP A 1 274 ? -1.104 12.358 22.307 1.00 87.50 274 ASP A N 1
ATOM 2124 C CA . ASP A 1 274 ? -2.221 11.430 22.466 1.00 87.50 274 ASP A CA 1
ATOM 2125 C C . ASP A 1 274 ? -2.810 11.004 21.107 1.00 87.50 274 ASP A C 1
ATOM 2127 O O . ASP A 1 274 ? -3.934 11.375 20.743 1.00 87.50 274 ASP A O 1
ATOM 2131 N N . PRO A 1 275 ? -2.022 10.274 20.299 1.00 92.06 275 PRO A N 1
ATOM 2132 C CA . PRO A 1 275 ? -2.486 9.779 19.015 1.00 92.06 275 PRO A CA 1
ATOM 2133 C C . PRO A 1 275 ? -3.496 8.640 19.195 1.00 92.06 275 PRO A C 1
ATOM 2135 O O . PRO A 1 275 ? -3.326 7.766 20.043 1.00 92.06 275 PRO A O 1
ATOM 2138 N N . LEU A 1 276 ? -4.520 8.613 18.344 1.00 92.94 276 LEU A N 1
ATOM 2139 C CA . LEU A 1 276 ? -5.385 7.448 18.180 1.00 92.94 276 LEU A CA 1
ATOM 2140 C C . LEU A 1 276 ? -4.914 6.638 16.973 1.00 92.94 276 LEU A C 1
ATOM 2142 O O . LEU A 1 276 ? -4.939 7.130 15.845 1.00 92.94 276 LEU A O 1
ATOM 2146 N N . GLU A 1 277 ? -4.521 5.390 17.212 1.00 94.94 277 GLU A N 1
ATOM 2147 C CA . GLU A 1 277 ? -4.122 4.456 16.162 1.00 94.94 277 GLU A CA 1
ATOM 2148 C C . GLU A 1 277 ? -5.278 3.524 15.787 1.00 94.94 277 GLU A C 1
ATOM 2150 O O . GLU A 1 277 ? -5.818 2.789 16.619 1.00 94.94 277 GLU A O 1
ATOM 2155 N N . LEU A 1 278 ? -5.646 3.554 14.510 1.00 95.88 278 LEU A N 1
ATOM 2156 C CA . LEU A 1 278 ? -6.649 2.690 13.903 1.00 95.88 278 LEU A CA 1
ATOM 2157 C C . LEU A 1 278 ? -5.993 1.860 12.804 1.00 95.88 278 LEU A C 1
ATOM 2159 O O . LEU A 1 278 ? -5.211 2.374 12.009 1.00 95.88 278 LEU A O 1
ATOM 2163 N N . PHE A 1 279 ? -6.354 0.589 12.716 1.00 96.88 279 PHE A N 1
ATOM 2164 C CA . PHE A 1 279 ? -5.854 -0.324 11.697 1.00 96.88 279 PHE A CA 1
ATOM 2165 C C . PHE A 1 279 ? -7.005 -0.682 10.769 1.00 96.88 279 PHE A C 1
ATOM 2167 O O . PHE A 1 279 ? -7.981 -1.316 11.170 1.00 96.88 279 PHE A O 1
ATOM 2174 N N . LEU A 1 280 ? -6.906 -0.235 9.524 1.00 97.00 280 LEU A N 1
ATOM 2175 C CA . LEU A 1 280 ? -7.861 -0.551 8.478 1.00 97.00 280 LEU A CA 1
ATOM 2176 C C . LEU A 1 280 ? -7.332 -1.738 7.677 1.00 97.00 280 LEU A C 1
ATOM 2178 O O . LEU A 1 280 ? -6.343 -1.619 6.954 1.00 97.00 280 LEU A O 1
ATOM 2182 N N . VAL A 1 281 ? -8.010 -2.872 7.793 1.00 96.81 281 VAL A N 1
ATOM 2183 C CA . VAL A 1 281 ? -7.699 -4.085 7.039 1.00 96.81 281 VAL A CA 1
ATOM 2184 C C . VAL A 1 281 ? -8.629 -4.148 5.838 1.00 96.81 281 VAL A C 1
ATOM 2186 O O . VAL A 1 281 ? -9.850 -4.146 5.985 1.00 96.81 281 VAL A O 1
ATOM 2189 N N . CYS A 1 282 ? -8.049 -4.182 4.647 1.00 95.75 282 CYS A N 1
ATOM 2190 C CA . CYS A 1 282 ? -8.755 -4.231 3.378 1.00 95.75 282 CYS A CA 1
ATOM 2191 C C . CYS A 1 282 ? -8.593 -5.616 2.764 1.00 95.75 282 CYS A C 1
ATOM 2193 O O . CYS A 1 282 ? -7.471 -6.091 2.601 1.00 95.75 282 CYS A O 1
ATOM 2195 N N . GLN A 1 283 ? -9.704 -6.234 2.388 1.00 94.75 283 GLN A N 1
ATOM 2196 C CA . GLN A 1 283 ? -9.748 -7.474 1.629 1.00 94.75 283 GLN A CA 1
ATOM 2197 C C . GLN A 1 283 ? -10.386 -7.204 0.273 1.00 94.75 283 GLN A C 1
ATOM 2199 O O . GLN A 1 283 ? -11.427 -6.552 0.184 1.00 94.75 283 GLN A O 1
ATOM 2204 N N . ILE A 1 284 ? -9.762 -7.714 -0.782 1.00 91.44 284 ILE A N 1
ATOM 2205 C CA . ILE A 1 284 ? -10.224 -7.515 -2.153 1.00 91.44 284 ILE A CA 1
ATOM 2206 C C . ILE A 1 284 ? -10.827 -8.824 -2.634 1.00 91.44 284 ILE A C 1
ATOM 2208 O O . ILE A 1 284 ? -10.172 -9.865 -2.642 1.00 91.44 284 ILE A O 1
ATOM 2212 N N . GLU A 1 285 ? -12.093 -8.779 -3.011 1.00 91.00 285 GLU A N 1
ATOM 2213 C CA . GLU A 1 285 ? -12.855 -9.925 -3.485 1.00 91.00 285 GLU A CA 1
ATOM 2214 C C . GLU A 1 285 ? -13.153 -9.740 -4.973 1.00 91.00 285 GLU A C 1
ATOM 2216 O O . GLU A 1 285 ? -13.626 -8.690 -5.403 1.00 91.00 285 GLU A O 1
ATOM 2221 N N . GLU A 1 286 ? -12.890 -10.759 -5.785 1.00 87.38 286 GLU A N 1
ATOM 2222 C CA . GLU A 1 286 ? -13.304 -10.751 -7.187 1.00 87.38 286 GLU A CA 1
ATOM 2223 C C . GLU A 1 286 ? -14.824 -10.954 -7.263 1.00 87.38 286 GLU A C 1
ATOM 2225 O O . GLU A 1 286 ? -15.361 -11.939 -6.746 1.00 87.38 286 GLU A O 1
ATOM 2230 N N . ARG A 1 287 ? -15.542 -10.025 -7.901 1.00 84.56 287 ARG A N 1
ATOM 2231 C CA . ARG A 1 287 ? -16.969 -10.199 -8.172 1.00 84.56 287 ARG A CA 1
ATOM 2232 C C . ARG A 1 287 ? -17.130 -11.109 -9.377 1.00 84.56 287 ARG A C 1
ATOM 2234 O O . ARG A 1 287 ? -16.685 -10.783 -10.473 1.00 84.56 287 ARG A O 1
ATOM 2241 N N . LYS A 1 288 ? -17.848 -12.214 -9.187 1.00 80.69 288 LYS A N 1
ATOM 2242 C CA . LYS A 1 288 ? -18.374 -12.988 -10.310 1.00 80.69 288 LYS A CA 1
ATOM 2243 C C . LYS A 1 288 ? -19.447 -12.145 -10.998 1.00 80.69 288 LYS A C 1
ATOM 2245 O O . LYS A 1 288 ? -20.462 -11.826 -10.380 1.00 80.69 288 LYS A O 1
ATOM 2250 N N . THR A 1 289 ? -19.210 -11.759 -12.244 1.00 73.19 289 THR A N 1
ATOM 2251 C CA . THR A 1 289 ? -20.274 -11.314 -13.142 1.00 73.19 289 THR A CA 1
ATOM 2252 C C . THR A 1 289 ? -21.168 -12.523 -13.408 1.00 73.19 289 THR A C 1
ATOM 2254 O O . THR A 1 289 ? -20.728 -13.495 -14.018 1.00 73.19 289 THR A O 1
ATOM 2257 N N . ASN A 1 290 ? -22.379 -12.501 -12.846 1.00 54.84 290 ASN A N 1
ATOM 2258 C CA . ASN A 1 290 ? -23.429 -13.471 -13.168 1.00 54.84 290 ASN A CA 1
ATOM 2259 C C . ASN A 1 290 ? -24.049 -13.161 -14.529 1.00 54.84 290 ASN A C 1
ATOM 2261 O O . ASN A 1 290 ? -24.153 -11.955 -14.852 1.00 54.84 290 ASN A O 1
#

pLDDT: mean 83.16, std 16.67, range [39.56, 98.0]

Foldseek 3Di:
DDDDDDDDDDDDDDDDDDDDDDDDDDDDPDPDDCPPDPDPPPDQDDDDAAWDDDVQKIKHWDWPPPPDPQIAIEIWIGGNNFTADDALDFQAWEQDPRGTWTARDDDPRSGDYHGTHSDGDPVDDHDHYDDDPVVLLPWDKWKKKWKKFAPVPADPVFKDDDPLVQVQCVLQVGNIIGTPDPIDTAAQDWDWPDDDPQQHTKIKHWDDDDSRDAGKMKIAGQAFKDKDFRSPDDVVCVVVDDGDDHGDIDIGGDNSDAQDKTKIWIWGPRDPPDIGTMIMIMGMHTDDPD

Mean predicted aligned error: 11.28 Å

Sequence (290 aa):
MSAACRYQRLFLRESVLVFILLPAALVVTGCGDTESAPSPPSQAPVFKEGTHRAGPWQYEYSVANKGTRSEGYYGRLFYREQELATPGHVNDYYRTPWGPIYWVGKPPLMFGNHGWMASPLAREPVGQALADPATLADKTFAVRLKLLTADELGTPDGREHDRTVLDALKAFGLQQAHVQKDWFPAGHEWVTLHNTKRWGSLELRLADPDPNGTLAIMVRSTGDLSVDTTGRENPFESLLAPPMTPGTPKILPLPPQGATLQVFKCTLSGIAFDPLELFLVCQIEERKTN